Protein AF-0000000080791338 (afdb_homodimer)

Solvent-accessible surface area (backbone atoms only — not comparable to full-atom values): 11362 Å² total; per-residue (Å²): 130,72,76,69,49,61,60,45,46,49,39,15,19,54,30,0,6,51,15,14,35,50,33,53,52,49,30,51,57,41,50,75,77,38,64,78,88,49,70,56,33,60,46,50,34,27,26,53,20,10,19,52,35,18,22,45,54,14,35,30,73,61,36,68,87,37,48,67,55,37,45,26,46,33,55,5,18,24,16,6,27,5,35,30,22,63,52,41,50,53,29,46,50,31,40,74,70,74,34,49,68,58,16,51,49,49,53,50,51,45,50,51,54,14,36,52,31,17,50,50,17,25,53,59,20,50,73,89,130,72,75,68,50,61,59,46,46,50,41,16,19,54,29,0,7,51,14,14,35,52,33,54,51,50,30,53,56,40,50,74,75,40,65,77,88,49,71,56,34,61,44,49,34,28,26,54,20,10,19,52,36,19,22,44,54,15,34,30,73,60,35,68,88,38,49,67,55,36,44,26,47,34,54,5,19,24,17,6,26,5,36,29,22,62,53,40,48,54,29,46,49,30,40,74,70,75,34,48,66,59,17,51,50,48,54,50,49,44,52,51,55,14,36,51,31,18,51,51,18,25,54,59,20,49,72,90

InterPro domains:
  IPR003691 Fluoride-specific ion channel FluC [MF_00454] (9-126)
  IPR003691 Fluoride-specific ion channel FluC [PF02537] (12-121)
  IPR003691 Fluoride-specific ion channel FluC [PTHR28259] (8-121)

Nearest PDB structures (foldseek):
  7kka-assembly1_A  TM=9.183E-01  e=3.030E-04  Escherichia coli
  5kbn-assembly1_A  TM=9.139E-01  e=4.761E-04  Escherichia coli
  6bx4-assembly2_B  TM=8.173E-01  e=2.606E-04  Escherichia coli
  6b2b-assembly1_B  TM=8.220E-01  e=3.523E-04  Escherichia coli
  6b2d-assembly1_A  TM=8.169E-01  e=4.096E-04  Escherichia coli

pLDDT: mean 93.15, std 9.84, range [35.19, 98.88]

Sequence (256 aa):
MNITAPLLWLGVFVAGGVGAWCRFRLDGLIARHWSRSVPAGTFTINVLGSFGLGLLTGLAAAYASLAPLTVVLGTGMMGGFTTFSTANVEVVRLMLSGRPGAGIGLDVATLVVAGAAAVLGLFLGGLWMNITAPLLWLGVFVAGGVGAWCRFRLDGLIARHWSRSVPAGTFTINVLGSFGLGLLTGLAAAYASLAPLTVVLGTGMMGGFTTFSTANVEVVRLMLSGRPGAGIGLDVATLVVAGAAAVLGLFLGGLW

Structure (mmCIF, N/CA/C/O backbone):
data_AF-0000000080791338-model_v1
#
loop_
_entity.id
_entity.type
_entity.pdbx_description
1 polymer 'Fluoride-specific ion channel FluC'
#
loop_
_atom_site.group_PDB
_atom_site.id
_atom_site.type_symbol
_atom_site.label_atom_id
_atom_site.label_alt_id
_atom_site.label_comp_id
_atom_site.label_asym_id
_atom_site.label_entity_id
_atom_site.label_seq_id
_atom_site.pdbx_PDB_ins_code
_atom_site.Cartn_x
_atom_site.Cartn_y
_atom_site.Cartn_z
_atom_site.occupancy
_atom_site.B_iso_or_equiv
_atom_site.auth_seq_id
_atom_site.auth_comp_id
_atom_site.auth_asym_id
_atom_site.auth_atom_id
_atom_site.pdbx_PDB_model_num
ATOM 1 N N . MET A 1 1 ? -19.047 21.578 -11.625 1 35.19 1 MET A N 1
ATOM 2 C CA . MET A 1 1 ? -18.281 20.359 -11.406 1 35.19 1 MET A CA 1
ATOM 3 C C . MET A 1 1 ? -16.797 20.641 -11.273 1 35.19 1 MET A C 1
ATOM 5 O O . MET A 1 1 ? -16.188 21.188 -12.195 1 35.19 1 MET A O 1
ATOM 9 N N . ASN A 1 2 ? -16.188 21.047 -10.102 1 41.44 2 ASN A N 1
ATOM 10 C CA . ASN A 1 2 ? -14.992 21.828 -9.805 1 41.44 2 ASN A CA 1
ATOM 11 C C . ASN A 1 2 ? -13.773 21.312 -10.555 1 41.44 2 ASN A C 1
ATOM 13 O O . ASN A 1 2 ? -13.57 20.094 -10.641 1 41.44 2 ASN A O 1
ATOM 17 N N . ILE A 1 3 ? -13.266 22.062 -11.688 1 46.72 3 ILE A N 1
ATOM 18 C CA . ILE A 1 3 ? -12.133 22 -12.609 1 46.72 3 ILE A CA 1
ATOM 19 C C . ILE A 1 3 ? -11.008 21.188 -11.984 1 46.72 3 ILE A C 1
ATOM 21 O O . ILE A 1 3 ? -10.156 20.641 -12.695 1 46.72 3 ILE A O 1
ATOM 25 N N . THR A 1 4 ? -10.734 21.266 -10.5 1 61.06 4 THR A N 1
ATOM 26 C CA . THR A 1 4 ? -9.641 20.75 -9.68 1 61.06 4 THR A CA 1
ATOM 27 C C . THR A 1 4 ? -9.664 19.219 -9.656 1 61.06 4 THR A C 1
ATOM 29 O O . THR A 1 4 ? -8.648 18.594 -9.359 1 61.06 4 THR A O 1
ATOM 32 N N . ALA A 1 5 ? -10.812 18.719 -10.438 1 79.69 5 ALA A N 1
ATOM 33 C CA . ALA A 1 5 ? -11.039 17.297 -10.25 1 79.69 5 ALA A CA 1
ATOM 34 C C . ALA A 1 5 ? -10.242 16.469 -11.258 1 79.69 5 ALA A C 1
ATOM 36 O O . ALA A 1 5 ? -9.469 15.594 -10.883 1 79.69 5 ALA A O 1
ATOM 37 N N . PRO A 1 6 ? -10.289 17.047 -12.539 1 82.38 6 PRO A N 1
ATOM 38 C CA . PRO A 1 6 ? -9.547 16.219 -13.492 1 82.38 6 PRO A CA 1
ATOM 39 C C . PRO A 1 6 ? -8.031 16.344 -13.312 1 82.38 6 PRO A C 1
ATOM 41 O O . PRO A 1 6 ? -7.312 15.352 -13.508 1 82.38 6 PRO A O 1
ATOM 44 N N . LEU A 1 7 ? -7.523 17.625 -13.086 1 88.69 7 LEU A N 1
ATOM 45 C CA . LEU A 1 7 ? -6.09 17.812 -12.891 1 88.69 7 LEU A CA 1
ATOM 46 C C . LEU A 1 7 ? -5.605 17.047 -11.656 1 88.69 7 LEU A C 1
ATOM 48 O O . LEU A 1 7 ? -4.496 16.516 -11.648 1 88.69 7 LEU A O 1
ATOM 52 N N . LEU A 1 8 ? -6.43 16.984 -10.688 1 90.62 8 LEU A N 1
ATOM 53 C CA . LEU A 1 8 ? -6.098 16.234 -9.484 1 90.62 8 LEU A CA 1
ATOM 54 C C . LEU A 1 8 ? -6.059 14.742 -9.766 1 90.62 8 LEU A C 1
ATOM 56 O O . LEU A 1 8 ? -5.164 14.039 -9.289 1 90.62 8 LEU A O 1
ATOM 60 N N . TRP A 1 9 ? -6.965 14.336 -10.602 1 92.19 9 TRP A N 1
ATOM 61 C CA . TRP A 1 9 ? -7.008 12.922 -10.977 1 92.19 9 TRP A CA 1
ATOM 62 C C . TRP A 1 9 ? -5.77 12.531 -11.773 1 92.19 9 TRP A C 1
ATOM 64 O O . TRP A 1 9 ? -5.195 11.461 -11.555 1 92.19 9 TRP A O 1
ATOM 74 N N . LEU A 1 10 ? -5.422 13.398 -12.664 1 95.19 10 LEU A N 1
ATOM 75 C CA . LEU A 1 10 ? -4.227 13.148 -13.461 1 95.19 10 LEU A CA 1
ATOM 76 C C . LEU A 1 10 ? -2.975 13.18 -12.586 1 95.19 10 LEU A C 1
ATOM 78 O O . LEU A 1 10 ? -2.049 12.391 -12.797 1 95.19 10 LEU A O 1
ATOM 82 N N . GLY A 1 11 ? -2.912 14.156 -11.695 1 96.75 11 GLY A N 1
ATOM 83 C CA . GLY A 1 11 ? -1.804 14.219 -10.758 1 96.75 11 GLY A CA 1
ATOM 84 C C . GLY A 1 11 ? -1.645 12.953 -9.938 1 96.75 11 GLY A C 1
ATOM 85 O O . GLY A 1 11 ? -0.53 12.453 -9.773 1 96.75 11 GLY A O 1
ATOM 86 N N . VAL A 1 12 ?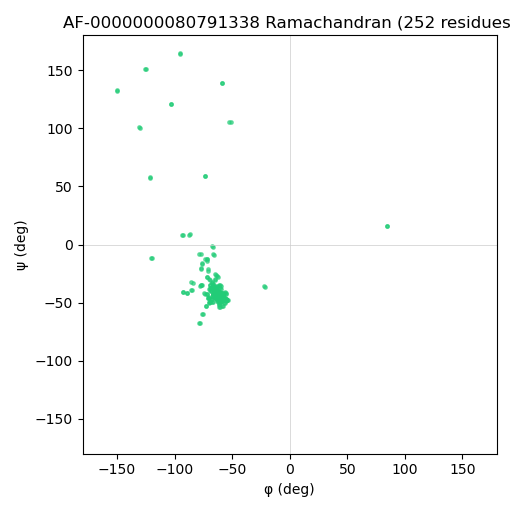 -2.775 12.406 -9.5 1 97.5 12 VAL A N 1
ATOM 87 C CA . VAL A 1 12 ? -2.768 11.188 -8.703 1 97.5 12 VAL A CA 1
ATOM 88 C C . VAL A 1 12 ? -2.311 10.008 -9.562 1 97.5 12 VAL A C 1
ATOM 90 O O . VAL A 1 12 ? -1.529 9.164 -9.109 1 97.5 12 VAL A O 1
ATOM 93 N N . PHE A 1 13 ? -2.766 9.992 -10.789 1 98.19 13 PHE A N 1
ATOM 94 C CA . PHE A 1 13 ? -2.357 8.945 -11.719 1 98.19 13 PHE A CA 1
ATOM 95 C C . PHE A 1 13 ? -0.851 8.984 -11.945 1 98.19 13 PHE A C 1
ATOM 97 O O . PHE A 1 13 ? -0.176 7.957 -11.82 1 98.19 13 PHE A O 1
ATOM 104 N N . VAL A 1 14 ? -0.321 10.125 -12.281 1 98.31 14 VAL A N 1
ATOM 105 C CA . VAL A 1 14 ? 1.093 10.266 -12.609 1 98.31 14 VAL A CA 1
ATOM 106 C C . VAL A 1 14 ? 1.941 10.016 -11.367 1 98.31 14 VAL A C 1
ATOM 108 O O . VAL A 1 14 ? 2.893 9.227 -11.406 1 98.31 14 VAL A O 1
ATOM 111 N N . ALA A 1 15 ? 1.625 10.633 -10.273 1 98.62 15 ALA A N 1
ATOM 112 C CA . ALA A 1 15 ? 2.381 10.469 -9.031 1 98.62 15 ALA A CA 1
ATOM 113 C C . ALA A 1 15 ? 2.318 9.023 -8.539 1 98.62 15 ALA A C 1
ATOM 115 O O . ALA A 1 15 ? 3.309 8.492 -8.031 1 98.62 15 ALA A O 1
ATOM 116 N N . GLY A 1 16 ? 1.098 8.43 -8.664 1 98.69 16 GLY A N 1
ATOM 117 C CA . GLY A 1 16 ? 0.976 7.023 -8.312 1 98.69 16 GLY A CA 1
ATOM 118 C C . GLY A 1 16 ? 1.854 6.121 -9.164 1 98.69 16 GLY A C 1
ATOM 119 O O . GLY A 1 16 ? 2.461 5.18 -8.648 1 98.69 16 GLY A O 1
ATOM 120 N N . GLY A 1 17 ? 1.855 6.387 -10.422 1 98.75 17 GLY A N 1
ATOM 121 C CA . GLY A 1 17 ? 2.754 5.656 -11.305 1 98.75 17 GLY A CA 1
ATOM 122 C C . GLY A 1 17 ? 4.215 5.816 -10.93 1 98.75 17 GLY A C 1
ATOM 123 O O . GLY A 1 17 ? 4.973 4.844 -10.938 1 98.75 17 GLY A O 1
ATOM 124 N N . VAL A 1 18 ? 4.664 7.012 -10.648 1 98.56 18 VAL A N 1
ATOM 125 C CA . VAL A 1 18 ? 6.027 7.27 -10.195 1 98.56 18 VAL A CA 1
ATOM 126 C C . VAL A 1 18 ? 6.309 6.484 -8.914 1 98.56 18 VAL A C 1
ATOM 128 O O . VAL A 1 18 ? 7.371 5.875 -8.773 1 98.56 18 VAL A O 1
ATOM 131 N N . GLY A 1 19 ? 5.367 6.531 -7.965 1 98.75 19 GLY A N 1
ATOM 132 C CA . GLY A 1 19 ? 5.504 5.75 -6.746 1 98.75 19 GLY A CA 1
ATOM 133 C C . GLY A 1 19 ? 5.695 4.266 -7.008 1 98.75 19 GLY A C 1
ATOM 134 O O . GLY A 1 19 ? 6.609 3.648 -6.461 1 98.75 19 GLY A O 1
ATOM 135 N N . ALA A 1 20 ? 4.875 3.74 -7.855 1 98.5 20 ALA A N 1
ATOM 136 C CA . ALA A 1 20 ? 4.957 2.322 -8.195 1 98.5 20 ALA A CA 1
ATOM 137 C C . ALA A 1 20 ? 6.285 1.995 -8.875 1 98.5 20 ALA A C 1
ATOM 139 O O . ALA A 1 20 ? 6.875 0.941 -8.617 1 98.5 20 ALA A O 1
ATOM 140 N N . TRP A 1 21 ? 6.684 2.871 -9.742 1 97.69 21 TRP A N 1
ATOM 141 C CA . TRP A 1 21 ? 7.957 2.691 -10.43 1 97.69 21 TRP A CA 1
ATOM 142 C C . TRP A 1 21 ? 9.117 2.697 -9.445 1 97.69 21 TRP A C 1
ATOM 144 O O . TRP A 1 21 ? 10.016 1.857 -9.523 1 97.69 21 TRP A O 1
ATOM 154 N N . CYS A 1 22 ? 9.203 3.617 -8.523 1 98.19 22 CYS A N 1
ATOM 155 C CA . CYS A 1 22 ? 10.234 3.689 -7.492 1 98.19 22 CYS A CA 1
ATOM 156 C C . CYS A 1 22 ? 10.219 2.439 -6.617 1 98.19 22 CYS A C 1
ATOM 158 O O . CYS A 1 22 ? 11.273 1.896 -6.289 1 98.19 22 CYS A O 1
ATOM 160 N N . ARG A 1 23 ? 9.008 2.045 -6.207 1 98.06 23 ARG A N 1
ATOM 161 C CA . ARG A 1 23 ? 8.867 0.812 -5.438 1 98.06 23 ARG A CA 1
ATOM 162 C C . ARG A 1 23 ? 9.492 -0.367 -6.172 1 98.06 23 ARG A C 1
ATOM 164 O O . ARG A 1 23 ? 10.258 -1.133 -5.582 1 98.06 23 ARG A O 1
ATOM 171 N N . PHE A 1 24 ? 9.188 -0.498 -7.406 1 95.75 24 PHE A N 1
ATOM 172 C CA . PHE A 1 24 ? 9.68 -1.605 -8.219 1 95.75 24 PHE A CA 1
ATOM 173 C C . PHE A 1 24 ? 11.195 -1.58 -8.305 1 95.75 24 PHE A C 1
ATOM 175 O O . PHE A 1 24 ? 11.852 -2.613 -8.148 1 95.75 24 PHE A O 1
ATOM 182 N N . ARG A 1 25 ? 11.703 -0.419 -8.531 1 94.81 25 ARG A N 1
ATOM 183 C CA . ARG A 1 25 ? 13.148 -0.275 -8.664 1 94.81 25 ARG A CA 1
ATOM 184 C C . ARG A 1 25 ? 13.844 -0.545 -7.332 1 94.81 25 ARG A C 1
ATOM 186 O O . ARG A 1 25 ? 14.875 -1.227 -7.289 1 94.81 25 ARG A O 1
ATOM 193 N N . LEU A 1 26 ? 13.391 0.008 -6.25 1 95.81 26 LEU A N 1
ATOM 194 C CA . LEU A 1 26 ? 14.016 -0.165 -4.941 1 95.81 26 LEU A CA 1
ATOM 195 C C . LEU A 1 26 ? 13.914 -1.615 -4.48 1 95.81 26 LEU A C 1
ATOM 197 O O . LEU A 1 26 ? 14.875 -2.164 -3.932 1 95.81 26 LEU A O 1
ATOM 201 N N . ASP A 1 27 ? 12.727 -2.188 -4.68 1 93.81 27 ASP A N 1
ATOM 202 C CA . ASP A 1 27 ? 12.547 -3.594 -4.332 1 93.81 27 ASP A CA 1
ATOM 203 C C . ASP A 1 27 ? 13.547 -4.473 -5.082 1 93.81 27 ASP A C 1
ATOM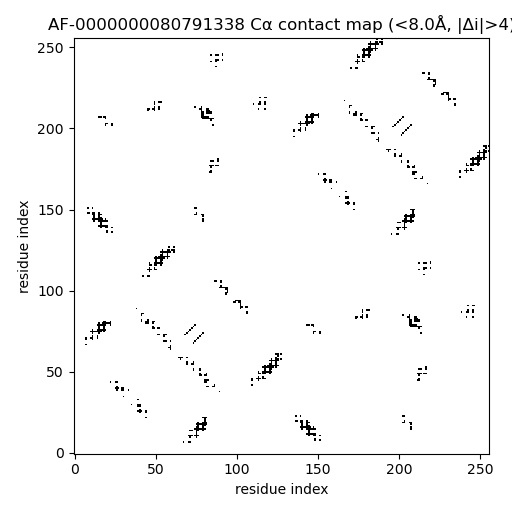 205 O O . ASP A 1 27 ? 14.125 -5.395 -4.5 1 93.81 27 ASP A O 1
ATOM 209 N N . GLY A 1 28 ? 13.711 -4.207 -6.387 1 91.19 28 GLY A N 1
ATOM 210 C CA . GLY A 1 28 ? 14.68 -4.938 -7.184 1 91.19 28 GLY A CA 1
ATOM 211 C C . GLY A 1 28 ? 16.109 -4.746 -6.707 1 91.19 28 GLY A C 1
ATOM 212 O O . GLY A 1 28 ? 16.891 -5.691 -6.688 1 91.19 28 GLY A O 1
ATOM 213 N N . LEU A 1 29 ? 16.422 -3.516 -6.34 1 92.88 29 LEU A N 1
ATOM 214 C CA . LEU A 1 29 ? 17.766 -3.211 -5.855 1 92.88 29 LEU A CA 1
ATOM 215 C C . LEU A 1 29 ? 18.047 -3.955 -4.555 1 92.88 29 LEU A C 1
ATOM 217 O O . LEU A 1 29 ? 19.141 -4.496 -4.371 1 92.88 29 LEU A O 1
ATOM 221 N N . ILE A 1 30 ? 17.125 -4.016 -3.678 1 94.12 30 ILE A N 1
ATOM 222 C CA . ILE A 1 30 ? 17.297 -4.684 -2.393 1 94.12 30 ILE A CA 1
ATOM 223 C C . ILE A 1 30 ? 17.391 -6.195 -2.605 1 94.12 30 ILE A C 1
ATOM 225 O O . ILE A 1 30 ? 18.203 -6.871 -1.977 1 94.12 30 ILE A O 1
ATOM 229 N N . ALA A 1 31 ? 16.594 -6.711 -3.529 1 89.69 31 ALA A N 1
ATOM 230 C CA . ALA A 1 31 ? 16.562 -8.141 -3.809 1 89.69 31 ALA A CA 1
ATOM 231 C C . ALA A 1 31 ? 17.906 -8.617 -4.363 1 89.69 31 ALA A C 1
ATOM 233 O O . ALA A 1 31 ? 18.234 -9.805 -4.277 1 89.69 31 ALA A O 1
ATOM 234 N N . ARG A 1 32 ? 18.641 -7.723 -4.996 1 90 32 ARG A N 1
ATOM 235 C CA . ARG A 1 32 ? 19.953 -8.062 -5.531 1 90 32 ARG A CA 1
ATOM 236 C C . ARG A 1 32 ? 20.969 -8.273 -4.41 1 90 32 ARG A C 1
ATOM 238 O O . ARG A 1 32 ? 21.984 -8.961 -4.598 1 90 32 ARG A O 1
ATOM 245 N N . HIS A 1 33 ? 20.688 -7.723 -3.24 1 89.12 33 HIS A N 1
ATOM 246 C CA . HIS A 1 33 ? 21.703 -7.73 -2.193 1 89.12 33 HIS A CA 1
ATOM 247 C C . HIS A 1 33 ? 21.219 -8.469 -0.955 1 89.12 33 HIS A C 1
ATOM 249 O O . HIS A 1 33 ? 21.984 -8.695 -0.016 1 89.12 33 HIS A O 1
ATOM 255 N N . TRP A 1 34 ? 20.016 -8.758 -0.886 1 84.56 34 TRP A N 1
ATOM 256 C CA . TRP A 1 34 ? 19.438 -9.453 0.251 1 84.56 34 TRP A CA 1
ATOM 257 C C . TRP A 1 34 ? 18.688 -10.711 -0.203 1 84.56 34 TRP A C 1
ATOM 259 O O . TRP A 1 34 ? 18.203 -10.773 -1.336 1 84.56 34 TRP A O 1
ATOM 269 N N . SER A 1 35 ? 18.641 -11.672 0.653 1 82.31 35 SER A N 1
ATOM 270 C CA . SER A 1 35 ? 17.938 -12.906 0.324 1 82.31 35 SER A CA 1
ATOM 271 C C . SER A 1 35 ? 16.469 -12.641 -0 1 82.31 35 SER A C 1
ATOM 273 O O . SER A 1 35 ? 15.82 -11.828 0.663 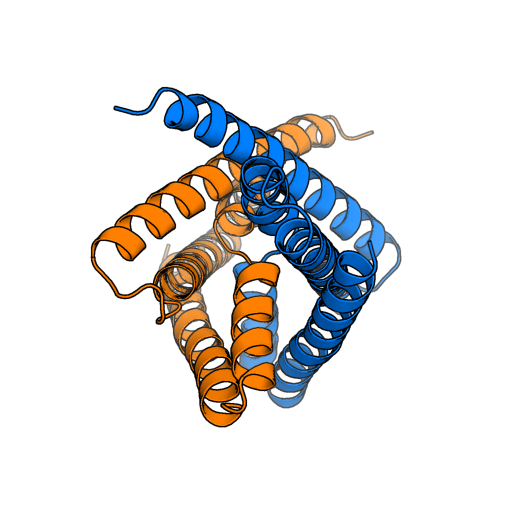1 82.31 35 SER A O 1
ATOM 275 N N . ARG A 1 36 ? 15.961 -13.266 -0.946 1 75.94 36 ARG A N 1
ATOM 276 C CA . ARG A 1 36 ? 14.57 -13.125 -1.37 1 75.94 36 ARG A CA 1
ATOM 277 C C . ARG A 1 36 ? 13.625 -13.773 -0.365 1 75.94 36 ARG A C 1
ATOM 279 O O . ARG A 1 36 ? 12.422 -13.516 -0.389 1 75.94 36 ARG A O 1
ATOM 286 N N . SER A 1 37 ? 14.188 -14.508 0.482 1 79 37 SER A N 1
ATOM 287 C CA . SER A 1 37 ? 13.375 -15.148 1.508 1 79 37 SER A CA 1
ATOM 288 C C . SER A 1 37 ? 12.977 -14.156 2.6 1 79 37 SER A C 1
ATOM 290 O O . SER A 1 37 ? 12.07 -14.422 3.391 1 79 37 SER A O 1
ATOM 292 N N . VAL A 1 38 ? 13.68 -13.086 2.604 1 80.44 38 VAL A N 1
ATOM 293 C CA . VAL A 1 38 ? 13.383 -12.023 3.561 1 80.44 38 VAL A CA 1
ATOM 294 C C . VAL A 1 38 ? 12.641 -10.891 2.863 1 80.44 38 VAL A C 1
ATOM 296 O O . VAL A 1 38 ? 13.078 -10.391 1.825 1 80.44 38 VAL A O 1
ATOM 299 N N . PRO A 1 39 ? 11.422 -10.578 3.34 1 92.38 39 PRO A N 1
ATOM 300 C CA . PRO A 1 39 ? 10.656 -9.5 2.711 1 92.38 39 PRO A CA 1
ATOM 301 C C . PRO A 1 39 ? 11.203 -8.117 3.041 1 92.38 39 PRO A C 1
ATOM 303 O O . PRO A 1 39 ? 10.469 -7.246 3.514 1 92.38 39 PRO A O 1
ATOM 306 N N . ALA A 1 40 ? 12.523 -7.844 2.678 1 94.94 40 ALA A N 1
ATOM 307 C CA . ALA A 1 40 ? 13.211 -6.605 3.031 1 94.94 40 ALA A CA 1
ATOM 308 C C . ALA A 1 40 ? 12.773 -5.457 2.123 1 94.94 40 ALA A C 1
ATOM 310 O O . ALA A 1 40 ? 12.758 -4.297 2.543 1 94.94 40 ALA A O 1
ATOM 311 N N . GLY A 1 41 ? 12.516 -5.793 0.853 1 96.44 41 GLY A N 1
ATOM 312 C CA . GLY A 1 41 ? 12.062 -4.77 -0.081 1 96.44 41 GLY A CA 1
ATOM 313 C C . GLY A 1 41 ? 10.758 -4.121 0.328 1 96.44 41 GLY A C 1
ATOM 314 O O . GLY A 1 41 ? 10.695 -2.906 0.531 1 96.44 41 GLY A O 1
ATOM 315 N N . THR A 1 42 ? 9.789 -4.984 0.561 1 97.06 42 THR A N 1
ATOM 316 C CA . THR A 1 42 ? 8.461 -4.5 0.932 1 97.06 42 THR A CA 1
ATOM 317 C C . THR A 1 42 ? 8.508 -3.777 2.275 1 97.06 42 THR A C 1
ATOM 319 O O . THR A 1 42 ? 7.867 -2.738 2.447 1 97.06 42 THR A O 1
ATOM 322 N N . PHE A 1 43 ? 9.258 -4.316 3.188 1 97.75 43 PHE A N 1
ATOM 323 C CA . PHE A 1 43 ? 9.461 -3.686 4.488 1 97.75 43 PHE A CA 1
ATOM 324 C C . PHE A 1 43 ? 10.008 -2.273 4.328 1 97.75 43 PHE A C 1
ATOM 326 O O . PHE A 1 43 ? 9.469 -1.324 4.902 1 97.75 43 PHE A O 1
ATOM 333 N N . THR A 1 44 ? 11.008 -2.121 3.576 1 98.19 44 THR A N 1
ATOM 334 C CA . THR A 1 44 ? 11.711 -0.852 3.402 1 98.19 44 THR A CA 1
ATOM 335 C C . THR A 1 44 ? 10.797 0.176 2.73 1 98.19 44 THR A C 1
ATOM 337 O O . THR A 1 44 ? 10.703 1.318 3.184 1 98.19 44 THR A O 1
ATOM 340 N N . ILE A 1 45 ? 10.062 -0.181 1.69 1 98.44 45 ILE A N 1
ATOM 341 C CA . ILE A 1 45 ? 9.234 0.77 0.96 1 98.44 45 ILE A CA 1
ATOM 342 C C . ILE A 1 45 ? 8.07 1.219 1.839 1 98.44 45 ILE A C 1
ATOM 344 O O . ILE A 1 45 ? 7.664 2.383 1.798 1 98.44 45 ILE A O 1
ATOM 348 N N . ASN A 1 46 ? 7.504 0.311 2.637 1 98.75 46 ASN A N 1
ATOM 349 C CA . ASN A 1 46 ? 6.391 0.668 3.51 1 98.75 46 ASN A CA 1
ATOM 350 C C . ASN A 1 46 ? 6.84 1.584 4.645 1 98.75 46 ASN A C 1
ATOM 352 O O . ASN A 1 46 ? 6.121 2.51 5.023 1 98.75 46 ASN A O 1
ATOM 356 N N . VAL A 1 47 ? 8.047 1.374 5.137 1 98.81 47 VAL A N 1
ATOM 357 C CA . VAL A 1 47 ? 8.586 2.229 6.191 1 98.81 47 VAL A CA 1
ATOM 358 C C . VAL A 1 47 ? 8.883 3.617 5.633 1 98.81 47 VAL A C 1
ATOM 360 O O . VAL A 1 47 ? 8.438 4.625 6.188 1 98.81 47 VAL A O 1
ATOM 363 N N . LEU A 1 48 ? 9.586 3.701 4.531 1 98.81 48 LEU A N 1
ATOM 364 C CA . LEU A 1 48 ? 9.953 4.973 3.922 1 98.81 48 LEU A CA 1
ATOM 365 C C . LEU A 1 48 ? 8.711 5.746 3.482 1 98.81 48 LEU A C 1
ATOM 367 O O . LEU A 1 48 ? 8.633 6.961 3.668 1 98.81 48 LEU A O 1
ATOM 371 N N . GLY A 1 49 ? 7.766 5.016 2.855 1 98.75 49 GLY A N 1
ATOM 372 C CA . GLY A 1 49 ? 6.535 5.656 2.42 1 98.75 49 GLY A CA 1
ATOM 373 C C . GLY A 1 49 ? 5.699 6.191 3.57 1 98.75 49 GLY A C 1
ATOM 374 O O . GLY A 1 49 ? 5.086 7.254 3.459 1 98.75 49 GLY A O 1
ATOM 375 N N . SER A 1 50 ? 5.656 5.473 4.668 1 98.88 50 SER A N 1
ATOM 376 C CA . SER A 1 50 ? 4.93 5.934 5.848 1 98.88 50 SER A CA 1
ATOM 377 C C . SER A 1 50 ? 5.574 7.184 6.438 1 98.88 50 SER A C 1
ATOM 379 O O . SER A 1 50 ? 4.875 8.102 6.875 1 98.88 50 SER A O 1
ATOM 381 N N . PHE A 1 51 ? 6.926 7.215 6.445 1 98.81 51 PHE A N 1
ATOM 382 C CA . PHE A 1 51 ? 7.625 8.438 6.84 1 98.81 51 PHE A CA 1
ATOM 383 C C . PHE A 1 51 ? 7.23 9.594 5.938 1 98.81 51 PHE A C 1
ATOM 385 O O . PHE A 1 51 ? 6.91 10.688 6.422 1 98.81 51 PHE A O 1
ATOM 392 N N . GLY A 1 52 ? 7.336 9.414 4.668 1 98.44 52 GLY A N 1
ATOM 393 C CA . GLY A 1 52 ? 6.992 10.453 3.711 1 98.44 52 GLY A CA 1
ATOM 394 C C . GLY A 1 52 ? 5.578 10.977 3.891 1 98.44 52 GLY A C 1
ATOM 395 O O . GLY A 1 52 ? 5.355 12.195 3.857 1 98.44 52 GLY A O 1
ATOM 396 N N . LEU A 1 53 ? 4.613 10.031 4.039 1 98.06 53 LEU A N 1
ATOM 397 C CA . LEU A 1 53 ? 3.234 10.469 4.223 1 98.06 53 LEU A CA 1
ATOM 398 C C . LEU A 1 53 ? 3.078 11.227 5.535 1 98.06 53 LEU A C 1
ATOM 400 O O . LEU A 1 53 ? 2.354 12.227 5.598 1 98.06 53 LEU A O 1
ATOM 404 N N . GLY A 1 54 ? 3.73 10.703 6.629 1 97.5 54 GLY A N 1
ATOM 405 C CA . GLY A 1 54 ? 3.727 11.445 7.875 1 97.5 54 GLY A CA 1
ATOM 406 C C . GLY A 1 54 ? 4.254 12.867 7.727 1 97.5 54 GLY A C 1
ATOM 407 O O . GLY A 1 54 ? 3.646 13.812 8.227 1 97.5 54 GLY A O 1
ATOM 408 N N . LEU A 1 55 ? 5.379 13.047 7.051 1 97.44 55 LEU A N 1
ATOM 409 C CA . LEU A 1 55 ? 5.984 14.359 6.82 1 97.44 55 LEU A CA 1
ATOM 410 C C . LEU A 1 55 ? 5.023 15.281 6.074 1 97.44 55 LEU A C 1
ATOM 412 O O . LEU A 1 55 ? 4.844 16.438 6.461 1 97.44 55 LEU A O 1
ATOM 416 N N . LEU A 1 56 ? 4.387 14.789 5.027 1 96.56 56 LEU A N 1
ATOM 417 C CA . LEU A 1 56 ? 3.447 15.578 4.23 1 96.56 56 LEU A CA 1
ATOM 418 C C . LEU A 1 56 ? 2.229 15.961 5.059 1 96.56 56 LEU A C 1
ATOM 420 O O . LEU A 1 56 ? 1.709 17.078 4.926 1 96.56 56 LEU A O 1
ATOM 424 N N . THR A 1 57 ? 1.757 15.008 5.879 1 94.19 57 THR A N 1
ATOM 425 C CA . THR A 1 57 ? 0.617 15.273 6.75 1 94.19 57 THR A CA 1
ATOM 426 C C . THR A 1 57 ? 0.941 16.391 7.742 1 94.19 57 THR A C 1
ATOM 428 O O . THR A 1 57 ? 0.124 17.281 7.969 1 94.19 57 THR A O 1
ATOM 431 N N . GLY A 1 58 ? 2.143 16.312 8.32 1 94.06 58 GLY A N 1
ATOM 432 C CA . GLY A 1 58 ? 2.572 17.375 9.227 1 94.06 58 GLY A CA 1
ATOM 433 C C . GLY A 1 58 ? 2.693 18.734 8.555 1 94.06 58 GLY A C 1
ATOM 434 O O . GLY A 1 58 ? 2.254 19.75 9.094 1 94.06 58 GLY A O 1
ATOM 435 N N . LEU A 1 59 ? 3.309 18.797 7.379 1 94.62 59 LEU A N 1
ATOM 436 C CA . LEU A 1 59 ? 3.471 20.031 6.621 1 94.62 59 LEU A CA 1
ATOM 437 C C . LEU A 1 59 ? 2.115 20.625 6.273 1 94.62 59 LEU A C 1
ATOM 439 O O . LEU A 1 59 ? 1.939 21.844 6.332 1 94.62 59 LEU A O 1
ATOM 443 N N . ALA A 1 60 ? 1.172 19.797 5.875 1 92.88 60 ALA A N 1
ATOM 444 C CA . ALA A 1 60 ? -0.15 20.266 5.469 1 92.88 60 ALA A CA 1
ATOM 445 C C . ALA A 1 60 ? -0.918 20.844 6.656 1 92.88 60 ALA A C 1
ATOM 447 O O . ALA A 1 60 ? -1.75 21.734 6.492 1 92.88 60 ALA A O 1
ATOM 448 N N . ALA A 1 61 ? -0.679 20.281 7.828 1 88.88 61 ALA A N 1
ATOM 449 C CA . ALA A 1 61 ? -1.31 20.828 9.031 1 88.88 61 ALA A CA 1
ATOM 450 C C . ALA A 1 61 ? -0.818 22.234 9.32 1 88.88 61 ALA A C 1
ATOM 452 O O . ALA A 1 61 ? -1.571 23.078 9.828 1 88.88 61 ALA A O 1
ATOM 453 N N . ALA A 1 62 ? 0.403 22.531 8.938 1 88.5 62 ALA A N 1
ATOM 454 C CA . ALA A 1 62 ? 1 23.844 9.18 1 88.5 62 ALA A CA 1
ATOM 455 C C . ALA A 1 62 ? 0.636 24.828 8.062 1 88.5 62 ALA A C 1
ATOM 457 O O . ALA A 1 62 ? 0.484 26.016 8.312 1 88.5 62 ALA A O 1
ATOM 458 N N . TYR A 1 63 ? 0.485 24.266 6.824 1 91.19 63 TYR A N 1
ATOM 459 C CA . TYR A 1 63 ? 0.206 25.109 5.66 1 91.19 63 TYR A CA 1
ATOM 460 C C . TYR A 1 63 ? -0.972 24.547 4.867 1 91.19 63 TYR A C 1
ATOM 462 O O . TYR A 1 63 ? -0.791 23.734 3.959 1 91.19 63 TYR A O 1
ATOM 470 N N . ALA A 1 64 ? -2.102 25.094 5.012 1 85.12 64 ALA A N 1
ATOM 471 C CA . ALA A 1 64 ? -3.33 24.594 4.387 1 85.12 64 ALA A CA 1
ATOM 472 C C . ALA A 1 64 ? -3.23 24.656 2.863 1 85.12 64 ALA A C 1
ATOM 474 O O . ALA A 1 64 ? -3.852 23.859 2.164 1 85.12 64 ALA A O 1
ATOM 475 N N . SER A 1 65 ? -2.447 25.562 2.344 1 87.56 65 SER A N 1
ATOM 476 C CA . SER A 1 65 ? -2.307 25.734 0.902 1 87.56 65 SER A CA 1
ATOM 477 C C . SER A 1 65 ? -1.647 24.531 0.258 1 87.56 65 SER A C 1
ATOM 479 O O . SER A 1 65 ? -1.688 24.359 -0.964 1 87.56 65 SER A O 1
ATOM 481 N N . LEU A 1 66 ? -1.149 23.609 1.108 1 88.38 66 LEU A N 1
ATOM 482 C CA . LEU A 1 66 ? -0.443 22.438 0.593 1 88.38 66 LEU A CA 1
ATOM 483 C C . LEU A 1 66 ? -1.393 21.266 0.429 1 88.38 66 LEU A C 1
ATOM 485 O O . LEU A 1 66 ? -0.987 20.188 -0.039 1 88.38 66 LEU A O 1
ATOM 489 N N . ALA A 1 67 ? -2.648 21.453 0.591 1 83.88 67 ALA A N 1
ATOM 490 C CA . ALA A 1 67 ? -3.627 20.375 0.592 1 83.88 67 ALA A CA 1
ATOM 491 C C . ALA A 1 67 ? -3.639 19.641 -0.749 1 83.88 67 ALA A C 1
ATOM 493 O O . ALA A 1 67 ? -3.58 18.422 -0.794 1 83.88 67 ALA A O 1
ATOM 494 N N . PRO A 1 68 ? -3.676 20.375 -1.872 1 84.56 68 PRO A N 1
ATOM 495 C CA . PRO A 1 68 ? -3.666 19.641 -3.146 1 84.56 68 PRO A CA 1
ATOM 496 C C . PRO A 1 68 ? -2.383 18.844 -3.361 1 84.56 68 PRO A C 1
ATOM 498 O O . PRO A 1 68 ? -2.42 17.75 -3.936 1 84.56 68 PRO A O 1
ATOM 501 N N . LEU A 1 69 ? -1.314 19.391 -2.914 1 88.69 69 LEU A N 1
ATOM 502 C CA . LEU A 1 69 ? -0.03 18.719 -3.037 1 88.69 69 LEU A CA 1
ATOM 503 C C . LEU A 1 69 ? -0.003 17.453 -2.184 1 88.69 69 LEU A C 1
ATOM 505 O O . LEU A 1 69 ? 0.597 16.453 -2.576 1 88.69 69 LEU A O 1
ATOM 509 N N . THR A 1 70 ? -0.665 17.5 -1.082 1 92 70 THR A N 1
ATOM 510 C CA . THR A 1 70 ? -0.704 16.344 -0.191 1 92 70 THR A CA 1
ATOM 511 C C . THR A 1 70 ? -1.534 15.227 -0.802 1 92 70 THR A C 1
ATOM 513 O O . THR A 1 70 ? -1.23 14.047 -0.606 1 92 70 THR A O 1
ATOM 516 N N . VAL A 1 71 ? -2.518 15.602 -1.597 1 93.12 71 VAL A N 1
ATOM 517 C CA . VAL A 1 71 ? -3.297 14.57 -2.275 1 93.12 71 VAL A CA 1
ATOM 518 C C . VAL A 1 71 ? -2.445 13.906 -3.357 1 93.12 71 VAL A C 1
ATOM 520 O O . VAL A 1 71 ? -2.379 12.68 -3.438 1 93.12 71 VAL A O 1
ATOM 523 N N . VAL A 1 72 ? -1.782 14.711 -4.117 1 96.44 72 VAL A N 1
ATOM 524 C CA . VAL A 1 72 ? -0.997 14.211 -5.238 1 96.44 72 VAL A CA 1
ATOM 525 C C . VAL A 1 72 ? 0.22 13.445 -4.715 1 96.44 72 VAL A C 1
ATOM 527 O O . VAL A 1 72 ? 0.478 12.312 -5.133 1 96.44 72 VAL A O 1
ATOM 530 N N . LEU A 1 73 ? 0.917 13.984 -3.756 1 97.75 73 LEU A N 1
ATOM 531 C CA . LEU A 1 73 ? 2.143 13.359 -3.273 1 97.75 73 LEU A CA 1
ATOM 532 C C . LEU A 1 73 ? 1.835 12.305 -2.223 1 97.75 73 LEU A C 1
ATOM 534 O O . LEU A 1 73 ? 2.498 11.266 -2.168 1 97.75 73 LEU A O 1
ATOM 538 N N . GLY A 1 74 ? 0.887 12.516 -1.332 1 96.81 74 GLY A N 1
ATOM 539 C CA . GLY A 1 74 ? 0.534 11.57 -0.289 1 96.81 74 GLY A CA 1
ATOM 540 C C . GLY A 1 74 ? -0.277 10.391 -0.801 1 96.81 74 GLY A C 1
ATOM 541 O O . GLY A 1 74 ? 0.188 9.25 -0.774 1 96.81 74 GLY A O 1
ATOM 542 N N . THR A 1 75 ? -1.446 10.719 -1.381 1 93.56 75 THR A N 1
ATOM 543 C CA . THR A 1 75 ? -2.354 9.688 -1.882 1 93.56 75 THR A CA 1
ATOM 544 C C . THR A 1 75 ? -1.798 9.047 -3.15 1 93.56 75 THR A C 1
ATOM 546 O O . THR A 1 75 ? -1.883 7.832 -3.326 1 93.56 75 THR A O 1
ATOM 549 N N . GLY A 1 76 ? -1.278 9.883 -4.004 1 97.44 76 GLY A N 1
ATOM 550 C CA . GLY A 1 76 ? -0.74 9.352 -5.246 1 97.44 76 GLY A CA 1
ATOM 551 C C . GLY A 1 76 ? 0.626 8.711 -5.078 1 97.44 76 GLY A C 1
ATOM 552 O O . GLY A 1 76 ? 0.745 7.484 -5.055 1 97.44 76 GLY A O 1
ATOM 553 N N . MET A 1 77 ? 1.646 9.5 -4.777 1 98.56 77 MET A N 1
ATOM 554 C CA . MET A 1 77 ? 3.023 9.023 -4.836 1 98.56 77 MET A CA 1
ATOM 555 C C . MET A 1 77 ? 3.32 8.078 -3.678 1 98.56 77 MET A C 1
ATOM 557 O O . MET A 1 77 ? 3.775 6.953 -3.889 1 98.56 77 MET A O 1
ATOM 561 N N . MET A 1 78 ? 3.047 8.508 -2.428 1 98.56 78 MET A N 1
ATOM 562 C CA . MET A 1 78 ? 3.332 7.637 -1.293 1 98.56 78 MET A CA 1
ATOM 563 C C . MET A 1 78 ? 2.428 6.406 -1.312 1 98.56 78 MET A C 1
ATOM 565 O O . MET A 1 78 ? 2.852 5.312 -0.94 1 98.56 78 MET A O 1
ATOM 569 N N . GLY A 1 79 ? 1.192 6.621 -1.753 1 97.81 79 GLY A N 1
ATOM 570 C CA . GLY A 1 79 ? 0.297 5.488 -1.921 1 97.81 79 GLY A CA 1
ATOM 571 C C . GLY A 1 79 ? 0.788 4.488 -2.949 1 97.81 79 GLY A C 1
ATOM 572 O O . GLY A 1 79 ? 0.702 3.275 -2.734 1 97.81 79 GLY A O 1
ATOM 573 N N . GLY A 1 80 ? 1.267 4.957 -4.047 1 98.44 80 GLY A N 1
ATOM 574 C CA . GLY A 1 80 ? 1.808 4.086 -5.078 1 98.44 80 GLY A CA 1
ATOM 575 C C . GLY A 1 80 ? 3.137 3.465 -4.699 1 98.44 80 GLY A C 1
ATOM 576 O O . GLY A 1 80 ? 3.473 2.373 -5.164 1 98.44 80 GLY A O 1
ATOM 577 N N . PHE A 1 81 ? 3.871 4.137 -3.883 1 98.81 81 PHE A N 1
ATOM 578 C CA . PHE A 1 81 ? 5.188 3.691 -3.438 1 98.81 81 PHE A CA 1
ATOM 579 C C . PHE A 1 81 ? 5.059 2.59 -2.393 1 98.81 81 PHE A C 1
ATOM 581 O O . PHE A 1 81 ? 5.883 1.674 -2.346 1 98.81 81 PHE A O 1
ATOM 588 N N . THR A 1 82 ? 4.055 2.652 -1.546 1 98.81 82 THR A N 1
ATOM 589 C CA . THR A 1 82 ? 3.828 1.615 -0.544 1 98.81 82 THR A CA 1
ATOM 590 C C . THR A 1 82 ? 2.822 0.584 -1.049 1 98.81 82 THR A C 1
ATOM 592 O O . THR A 1 82 ? 2.168 0.798 -2.072 1 98.81 82 THR A O 1
ATOM 595 N N . THR A 1 83 ? 2.73 -0.506 -0.446 1 98.62 83 THR A N 1
ATOM 596 C CA . THR A 1 83 ? 1.785 -1.539 -0.857 1 98.62 83 THR A CA 1
ATOM 597 C C . THR A 1 83 ? 1.338 -2.369 0.342 1 98.62 83 THR A C 1
ATOM 599 O O . THR A 1 83 ? 2.164 -2.809 1.144 1 98.62 83 THR A O 1
ATOM 602 N N . PHE A 1 84 ? 0.095 -2.566 0.438 1 98.62 84 PHE A N 1
ATOM 603 C CA . PHE A 1 84 ? -0.468 -3.418 1.479 1 98.62 84 PHE A CA 1
ATOM 604 C C . PHE A 1 84 ? -0.637 -4.848 0.978 1 98.62 84 PHE A C 1
ATOM 606 O O . PHE A 1 84 ? -0.397 -5.805 1.718 1 98.62 84 PHE A O 1
ATOM 613 N N . SER A 1 85 ? -1.074 -5.059 -0.247 1 98.5 85 SER A N 1
ATOM 614 C CA . SER A 1 85 ? -1.379 -6.379 -0.789 1 98.5 85 SER A CA 1
ATOM 615 C C . SER A 1 85 ? -0.148 -7.277 -0.78 1 98.5 85 SER A C 1
ATOM 617 O O . SER A 1 85 ? -0.221 -8.438 -0.365 1 98.5 85 SER A O 1
ATOM 619 N N . THR A 1 86 ? 1.031 -6.695 -1.249 1 97.25 86 THR A N 1
ATOM 620 C CA . THR A 1 86 ? 2.254 -7.488 -1.257 1 97.25 86 THR A CA 1
ATOM 621 C C . THR A 1 86 ? 2.676 -7.848 0.166 1 97.25 86 THR A C 1
ATOM 623 O O . THR A 1 86 ? 3.01 -9 0.448 1 97.25 86 THR A O 1
ATOM 626 N N . ALA A 1 87 ? 2.641 -6.863 1.06 1 97.44 87 ALA A N 1
ATOM 627 C CA . ALA A 1 87 ? 2.975 -7.137 2.455 1 97.44 87 ALA A CA 1
ATOM 628 C C . ALA A 1 87 ? 2.066 -8.219 3.037 1 97.44 87 ALA A C 1
ATOM 630 O O . ALA A 1 87 ? 2.529 -9.109 3.752 1 97.44 87 ALA A O 1
ATOM 631 N N . ASN A 1 88 ? 0.792 -8.086 2.709 1 97.75 88 ASN A N 1
ATOM 632 C CA . ASN A 1 88 ? -0.188 -9.031 3.229 1 97.75 88 ASN A CA 1
ATOM 633 C C . ASN A 1 88 ? 0.033 -10.438 2.666 1 97.75 88 ASN A C 1
ATOM 635 O O . ASN A 1 88 ? -0.061 -11.422 3.395 1 97.75 88 ASN A O 1
ATOM 639 N N . VAL A 1 89 ? 0.298 -10.578 1.377 1 96.19 89 VAL A N 1
ATOM 640 C CA . VAL A 1 89 ? 0.535 -11.875 0.747 1 96.19 89 VAL A CA 1
ATOM 641 C C . VAL A 1 89 ? 1.799 -12.508 1.324 1 96.19 89 VAL A C 1
ATOM 643 O O . VAL A 1 89 ? 1.864 -13.727 1.502 1 96.19 89 VAL A O 1
ATOM 646 N N . GLU A 1 90 ? 2.836 -11.703 1.616 1 95.88 90 GLU A N 1
ATOM 647 C CA . GLU A 1 90 ? 4.047 -12.227 2.238 1 95.88 90 GLU A CA 1
ATOM 648 C C . GLU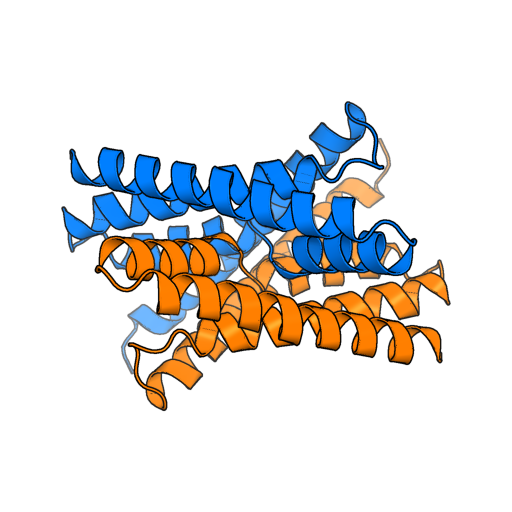 A 1 90 ? 3.752 -12.812 3.615 1 95.88 90 GLU A C 1
ATOM 650 O O . GLU A 1 90 ? 4.285 -13.867 3.977 1 95.88 90 GLU A O 1
ATOM 655 N N . VAL A 1 91 ? 2.92 -12.141 4.379 1 96.5 91 VAL A N 1
ATOM 656 C CA . VAL A 1 91 ? 2.5 -12.648 5.68 1 96.5 91 VAL A CA 1
ATOM 657 C C . VAL A 1 91 ? 1.71 -13.945 5.496 1 96.5 91 VAL A C 1
ATOM 659 O O . VAL A 1 91 ? 1.969 -14.938 6.18 1 96.5 91 VAL A O 1
ATOM 662 N N . VAL A 1 92 ? 0.771 -13.961 4.539 1 95.62 92 VAL A N 1
ATOM 663 C CA . VAL A 1 92 ? -0.069 -15.125 4.266 1 95.62 92 VAL A CA 1
ATOM 664 C C . VAL A 1 92 ? 0.802 -16.312 3.854 1 95.62 92 VAL A C 1
ATOM 666 O O . VAL A 1 92 ? 0.574 -17.438 4.293 1 95.62 92 VAL A O 1
ATOM 669 N N . ARG A 1 93 ? 1.778 -16.016 3.049 1 94.25 93 ARG A N 1
ATOM 670 C CA . ARG A 1 93 ? 2.67 -17.078 2.598 1 94.25 93 ARG A CA 1
ATOM 671 C C . ARG A 1 93 ? 3.42 -17.703 3.773 1 94.25 93 ARG A C 1
ATOM 673 O O . ARG A 1 93 ? 3.58 -18.922 3.84 1 94.25 93 ARG A O 1
ATOM 680 N N . LEU A 1 94 ? 3.936 -16.922 4.652 1 95.19 94 LEU A N 1
ATOM 681 C CA . LEU A 1 94 ? 4.613 -17.422 5.84 1 95.19 94 LEU A CA 1
ATOM 682 C C . LEU A 1 94 ? 3.658 -18.234 6.707 1 95.19 94 LEU A C 1
ATOM 684 O O . LEU A 1 94 ? 4.027 -19.297 7.223 1 95.19 94 LEU A O 1
ATOM 688 N N . MET A 1 95 ? 2.414 -17.766 6.824 1 94.62 95 MET A N 1
ATOM 689 C CA . MET A 1 95 ? 1.405 -18.469 7.602 1 94.62 95 MET A CA 1
ATOM 690 C C . MET A 1 95 ? 1.124 -19.844 7.004 1 94.62 95 MET A C 1
ATOM 692 O O . MET A 1 95 ? 1.052 -20.844 7.727 1 94.62 95 MET A O 1
ATOM 696 N N . LEU A 1 96 ? 1.023 -19.891 5.715 1 93.38 96 LEU A N 1
ATOM 697 C CA . LEU A 1 96 ? 0.667 -21.125 5.016 1 93.38 96 LEU A CA 1
ATOM 698 C C . LEU A 1 96 ? 1.861 -22.062 4.938 1 93.38 96 LEU A C 1
ATOM 700 O O . LEU A 1 96 ? 1.693 -23.266 4.723 1 93.38 96 LEU A O 1
ATOM 704 N N . SER A 1 97 ? 3.08 -21.547 5.078 1 94.44 97 SER A N 1
ATOM 705 C CA . SER A 1 97 ? 4.289 -22.359 5.012 1 94.44 97 SER A CA 1
ATOM 706 C C . SER A 1 97 ? 4.633 -22.953 6.371 1 94.44 97 SER A C 1
ATOM 708 O O . SER A 1 97 ? 5.742 -23.453 6.574 1 94.44 97 SER A O 1
ATOM 710 N N . GLY A 1 98 ? 3.762 -22.844 7.391 1 95.5 98 GLY A N 1
ATOM 711 C CA . GLY A 1 98 ? 3.967 -23.438 8.703 1 95.5 98 GLY A CA 1
ATOM 712 C C . GLY A 1 98 ? 4.805 -22.578 9.625 1 95.5 98 GLY A C 1
ATOM 713 O O . GLY A 1 98 ? 5.375 -23.062 10.602 1 95.5 98 GLY A O 1
ATOM 714 N N . ARG A 1 99 ? 4.973 -21.297 9.289 1 96.44 99 ARG A N 1
ATOM 715 C CA . ARG A 1 99 ? 5.758 -20.375 10.109 1 96.44 99 ARG A CA 1
ATOM 716 C C . ARG A 1 99 ? 4.91 -19.203 10.562 1 96.44 99 ARG A C 1
ATOM 718 O O . ARG A 1 99 ? 5.293 -18.047 10.367 1 96.44 99 ARG A O 1
ATOM 725 N N . PRO A 1 100 ? 3.779 -19.469 11.289 1 95.62 100 PRO A N 1
ATOM 726 C CA . PRO A 1 100 ? 2.885 -18.375 11.672 1 95.62 100 PRO A CA 1
ATOM 727 C C . PRO A 1 100 ? 3.576 -17.328 12.547 1 95.62 100 PRO A C 1
ATOM 729 O O . PRO A 1 100 ? 3.25 -16.141 12.461 1 95.62 100 PRO A O 1
ATOM 732 N N . GLY A 1 101 ? 4.52 -17.734 13.43 1 96.38 101 GLY A N 1
ATOM 733 C CA . GLY A 1 101 ? 5.262 -16.781 14.227 1 96.38 101 GLY A CA 1
ATOM 734 C C . GLY A 1 101 ? 6.035 -15.773 13.398 1 96.38 101 GLY A C 1
ATOM 735 O O . GLY A 1 101 ? 6.055 -14.586 13.711 1 96.38 101 GLY A O 1
ATOM 736 N N . ALA A 1 102 ? 6.656 -16.25 12.328 1 95.94 102 ALA A N 1
ATOM 737 C CA . ALA A 1 102 ? 7.402 -15.383 11.43 1 95.94 102 ALA A CA 1
ATOM 738 C C . ALA A 1 102 ? 6.469 -14.414 10.711 1 95.94 102 ALA A C 1
ATOM 740 O O . ALA A 1 102 ? 6.816 -13.25 10.492 1 95.94 102 ALA A O 1
ATOM 741 N N . GLY A 1 103 ? 5.281 -14.906 10.266 1 96.19 103 GLY A N 1
ATOM 742 C CA . GLY A 1 103 ? 4.301 -14.047 9.617 1 96.19 103 GLY A CA 1
ATOM 743 C C . GLY A 1 103 ? 3.807 -12.922 10.508 1 96.19 103 GLY A C 1
ATOM 744 O O . GLY A 1 103 ? 3.812 -11.758 10.102 1 96.19 103 GLY A O 1
ATOM 745 N N . ILE A 1 104 ? 3.428 -13.328 11.703 1 95 104 ILE A N 1
ATOM 746 C CA . ILE A 1 104 ? 2.953 -12.352 12.672 1 95 104 ILE A CA 1
ATOM 747 C C . ILE A 1 104 ? 4.074 -11.375 13.016 1 95 104 ILE A C 1
ATOM 749 O O . ILE A 1 104 ? 3.85 -10.164 13.102 1 95 104 ILE A O 1
ATOM 753 N N . GLY A 1 105 ? 5.23 -11.883 13.289 1 96.19 105 GLY A N 1
ATOM 754 C CA . GLY A 1 105 ? 6.375 -11.031 13.578 1 96.19 105 GLY A CA 1
ATOM 755 C C . GLY A 1 105 ? 6.664 -10.023 12.484 1 96.19 105 GLY A C 1
ATOM 756 O O . GLY A 1 105 ? 6.945 -8.852 12.766 1 96.19 105 GLY A O 1
ATOM 757 N N . LEU A 1 106 ? 6.586 -10.43 11.242 1 96.25 106 LEU A N 1
ATOM 758 C CA . LEU A 1 106 ? 6.816 -9.547 10.102 1 96.25 106 LEU A CA 1
ATOM 759 C C . LEU A 1 106 ? 5.781 -8.43 10.062 1 96.25 106 LEU A C 1
ATOM 761 O O . LEU A 1 106 ? 6.133 -7.262 9.859 1 96.25 106 LEU A O 1
ATOM 765 N N . ASP A 1 107 ? 4.531 -8.805 10.188 1 95.31 107 ASP A N 1
ATOM 766 C CA . ASP A 1 107 ? 3.453 -7.824 10.164 1 95.31 107 ASP A CA 1
ATOM 767 C C . ASP A 1 107 ? 3.623 -6.801 11.281 1 95.31 107 ASP A C 1
ATOM 769 O O . ASP A 1 107 ? 3.541 -5.594 11.047 1 95.31 107 ASP A O 1
ATOM 773 N N . VAL A 1 108 ? 3.855 -7.285 12.492 1 95.38 108 VAL A N 1
ATOM 774 C CA . VAL A 1 108 ? 3.99 -6.422 13.664 1 95.38 108 VAL A CA 1
ATOM 775 C C . VAL A 1 108 ? 5.219 -5.527 13.508 1 95.38 108 VAL A C 1
ATOM 777 O O . VAL A 1 108 ? 5.16 -4.328 13.781 1 95.38 108 VAL A O 1
ATOM 780 N N . ALA A 1 109 ? 6.293 -6.094 13.117 1 97.31 109 ALA A N 1
ATOM 781 C CA . ALA A 1 109 ? 7.516 -5.312 12.945 1 97.31 109 ALA A CA 1
ATOM 782 C C . ALA A 1 109 ? 7.312 -4.207 11.906 1 97.31 109 ALA A C 1
ATOM 784 O O . ALA A 1 109 ? 7.734 -3.068 12.117 1 97.31 109 ALA A O 1
ATOM 785 N N . THR A 1 110 ? 6.715 -4.559 10.781 1 97.94 110 THR A N 1
ATOM 786 C CA . THR A 1 110 ? 6.488 -3.566 9.734 1 97.94 110 THR A CA 1
ATOM 787 C C . THR A 1 110 ? 5.582 -2.447 10.234 1 97.94 110 THR A C 1
ATOM 789 O O . THR A 1 110 ? 5.875 -1.267 10.031 1 97.94 110 THR A O 1
ATOM 792 N N . LEU A 1 111 ? 4.465 -2.869 10.914 1 96.69 111 LEU A N 1
ATOM 793 C CA . LEU A 1 111 ? 3.51 -1.895 11.43 1 96.69 111 LEU A CA 1
ATOM 794 C C . LEU A 1 111 ? 4.18 -0.951 12.422 1 96.69 111 LEU A C 1
ATOM 796 O O . LEU A 1 111 ? 4.004 0.267 12.344 1 96.69 111 LEU A O 1
ATOM 800 N N . VAL A 1 112 ? 4.918 -1.476 13.328 1 97.62 112 VAL A N 1
ATOM 801 C CA . VAL A 1 112 ? 5.512 -0.7 14.414 1 97.62 112 VAL A CA 1
ATOM 802 C C . VAL A 1 112 ? 6.59 0.225 13.859 1 97.62 112 VAL A C 1
ATOM 804 O O . VAL A 1 112 ? 6.609 1.42 14.164 1 97.62 112 VAL A O 1
ATOM 807 N N . VAL A 1 113 ? 7.504 -0.288 13.062 1 98.69 113 VAL A N 1
ATOM 808 C CA . VAL A 1 113 ? 8.602 0.517 12.539 1 98.69 113 VAL A CA 1
ATOM 809 C C . VAL A 1 113 ? 8.055 1.576 11.586 1 98.69 113 VAL A C 1
ATOM 811 O O . VAL A 1 113 ? 8.469 2.736 11.633 1 98.69 113 VAL A O 1
ATOM 814 N N . ALA A 1 114 ? 7.152 1.218 10.703 1 98.75 114 ALA A N 1
ATOM 815 C CA . ALA A 1 114 ? 6.539 2.182 9.797 1 98.75 114 ALA A CA 1
ATOM 816 C C . ALA A 1 114 ? 5.715 3.211 10.562 1 98.75 114 ALA A C 1
ATOM 818 O O . ALA A 1 114 ? 5.66 4.383 10.18 1 98.75 114 ALA A O 1
ATOM 819 N N . GLY A 1 115 ? 4.957 2.721 11.594 1 98.44 115 GLY A N 1
ATOM 820 C CA . GLY A 1 115 ? 4.234 3.66 12.438 1 98.44 115 GLY A CA 1
ATOM 821 C C . GLY A 1 115 ? 5.137 4.684 13.102 1 98.44 115 GLY A C 1
ATOM 822 O O . GLY A 1 115 ? 4.82 5.875 13.133 1 98.44 115 GLY A O 1
ATOM 823 N N . ALA A 1 116 ? 6.25 4.234 13.672 1 98.62 116 ALA A N 1
ATOM 824 C CA . ALA A 1 116 ? 7.23 5.141 14.266 1 98.62 116 ALA A CA 1
ATOM 825 C C . ALA A 1 116 ? 7.766 6.121 13.227 1 98.62 116 ALA A C 1
ATOM 827 O O . ALA A 1 116 ? 7.957 7.305 13.516 1 98.62 116 ALA A O 1
ATOM 828 N N . ALA A 1 117 ? 8.031 5.629 12.055 1 98.81 117 ALA A N 1
ATOM 829 C CA . ALA A 1 117 ? 8.5 6.477 10.961 1 98.81 117 ALA A CA 1
ATOM 830 C C . ALA A 1 117 ? 7.457 7.527 10.594 1 98.81 117 ALA A C 1
ATOM 832 O O . ALA A 1 117 ? 7.793 8.68 10.328 1 98.81 117 ALA A O 1
ATOM 833 N N . ALA A 1 118 ? 6.207 7.094 10.484 1 98.5 118 ALA A N 1
ATOM 834 C CA . ALA A 1 118 ? 5.117 8.031 10.203 1 98.5 118 ALA A CA 1
ATOM 835 C C . ALA A 1 118 ? 5.051 9.133 11.258 1 98.5 118 ALA A C 1
ATOM 837 O O . ALA A 1 118 ? 4.883 10.305 10.93 1 98.5 118 ALA A O 1
ATOM 838 N N . VAL A 1 119 ? 5.156 8.75 12.547 1 98.19 119 VAL A N 1
ATOM 839 C CA . VAL A 1 119 ? 5.109 9.703 13.648 1 98.19 119 VAL A CA 1
ATOM 840 C C . VAL A 1 119 ? 6.285 10.672 13.547 1 98.19 119 VAL A C 1
ATOM 842 O O . VAL A 1 119 ? 6.129 11.875 13.75 1 98.19 119 VAL A O 1
ATOM 845 N N . LEU A 1 120 ? 7.449 10.125 13.281 1 98.44 120 LEU A N 1
ATOM 846 C CA . LEU A 1 120 ? 8.617 10.977 13.102 1 98.44 120 LEU A CA 1
ATOM 847 C C . LEU A 1 120 ? 8.398 11.969 11.969 1 98.44 120 LEU A C 1
ATOM 849 O O . LEU A 1 120 ? 8.742 13.148 12.102 1 98.44 120 LEU A O 1
ATOM 853 N N . GLY A 1 121 ? 7.906 11.469 10.82 1 98.06 121 GLY A N 1
ATOM 854 C CA . GLY A 1 121 ? 7.57 12.367 9.727 1 98.06 121 GLY A CA 1
ATOM 855 C C . GLY A 1 121 ? 6.582 13.453 10.125 1 98.06 121 GLY A C 1
ATOM 856 O O . GLY A 1 121 ? 6.777 14.625 9.805 1 98.06 121 GLY A O 1
ATOM 857 N N . LEU A 1 122 ? 5.527 13.055 10.781 1 95.94 122 LEU A N 1
ATOM 858 C CA . LEU A 1 122 ? 4.512 13.992 11.25 1 95.94 122 LEU A CA 1
ATOM 859 C C . LEU A 1 122 ? 5.137 15.078 12.125 1 95.94 122 LEU A C 1
ATOM 861 O O . LEU A 1 122 ? 4.828 16.266 11.969 1 95.94 122 LEU A O 1
ATOM 865 N N . PHE A 1 123 ? 5.969 14.68 13.062 1 95.88 123 PHE A N 1
ATOM 866 C CA . PHE A 1 123 ? 6.641 15.602 13.977 1 95.88 123 PHE A CA 1
ATOM 867 C C . PHE A 1 123 ? 7.527 16.562 13.203 1 95.88 123 PHE A C 1
ATOM 869 O O . PHE A 1 123 ? 7.457 17.781 13.414 1 95.88 123 PHE A O 1
ATOM 876 N N . LEU A 1 124 ? 8.352 16.125 12.312 1 96.94 124 LEU A N 1
ATOM 877 C CA . LEU A 1 124 ? 9.273 16.953 11.547 1 96.94 124 LEU A CA 1
ATOM 878 C C . LEU A 1 124 ? 8.516 17.906 10.633 1 96.94 124 LEU A C 1
ATOM 880 O O . LEU A 1 124 ? 8.914 19.062 10.477 1 96.94 124 LEU A O 1
ATOM 884 N N . GLY A 1 125 ? 7.48 17.391 9.953 1 94.75 125 GLY A N 1
ATOM 885 C CA . GLY A 1 125 ? 6.66 18.234 9.109 1 94.75 125 GLY A CA 1
ATOM 886 C C . GLY A 1 125 ? 5.984 19.359 9.875 1 94.75 125 GLY A C 1
ATOM 887 O O . GLY A 1 125 ? 5.797 20.453 9.344 1 94.75 125 GLY A O 1
ATOM 888 N N . GLY A 1 126 ? 5.559 19.094 11.086 1 92.19 126 GLY A N 1
ATOM 889 C CA . GLY A 1 126 ? 4.883 20.062 11.93 1 92.19 126 GLY A CA 1
ATOM 890 C C . GLY A 1 126 ? 5.82 21.125 12.492 1 92.19 126 GLY A C 1
ATOM 891 O O . GLY A 1 126 ? 5.371 22.125 13.031 1 92.19 126 GLY A O 1
ATOM 892 N N . LEU A 1 127 ? 7.148 20.922 12.383 1 91.94 127 LEU A N 1
ATOM 893 C CA . LEU A 1 127 ? 8.125 21.891 12.867 1 91.94 127 LEU A CA 1
ATOM 894 C C . LEU A 1 127 ? 8.273 23.047 11.891 1 91.94 127 LEU A C 1
ATOM 896 O O . LEU A 1 127 ? 8.953 24.031 12.188 1 91.94 127 LEU A O 1
ATOM 900 N N . TRP A 1 128 ? 7.691 22.953 10.766 1 82.88 128 TRP A N 1
ATOM 901 C CA . TRP A 1 128 ? 7.828 24.016 9.758 1 82.88 128 TRP A CA 1
ATOM 902 C C . TRP A 1 128 ? 6.586 24.891 9.719 1 82.88 128 TRP A C 1
ATOM 904 O O . TRP A 1 128 ? 5.488 24.453 10.07 1 82.88 128 TRP A O 1
ATOM 914 N N . MET B 1 1 ? 21.75 -6.305 -21.719 1 35.25 1 MET B N 1
ATOM 915 C CA . MET B 1 1 ? 20.922 -5.621 -20.719 1 35.25 1 MET B CA 1
ATOM 916 C C . MET B 1 1 ? 19.453 -5.812 -21.031 1 35.25 1 MET B C 1
ATOM 918 O O . MET B 1 1 ? 18.969 -5.418 -22.094 1 35.25 1 MET B O 1
ATOM 922 N N . ASN B 1 2 ? 18.703 -6.934 -20.625 1 42.12 2 ASN B N 1
ATOM 923 C CA . ASN B 1 2 ? 17.531 -7.598 -21.172 1 42.12 2 ASN B CA 1
ATOM 924 C C . ASN B 1 2 ? 16.391 -6.613 -21.406 1 42.12 2 ASN B C 1
ATOM 926 O O . ASN B 1 2 ? 16.125 -5.758 -20.547 1 42.12 2 ASN B O 1
ATOM 930 N N . ILE B 1 3 ? 16.094 -6.215 -22.75 1 47.34 3 ILE B N 1
ATOM 931 C CA . ILE B 1 3 ? 15.086 -5.395 -23.422 1 47.34 3 ILE B CA 1
ATOM 932 C C . ILE B 1 3 ? 13.836 -5.293 -22.547 1 47.34 3 ILE B C 1
ATOM 934 O O . ILE B 1 3 ? 13.07 -4.332 -22.672 1 47.34 3 ILE B O 1
ATOM 938 N 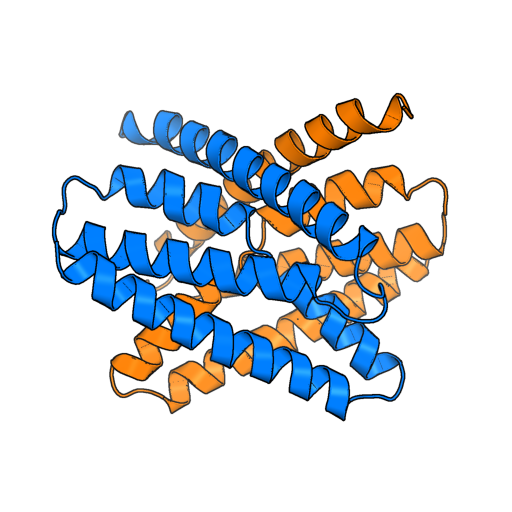N . THR B 1 4 ? 13.375 -6.441 -21.719 1 62.31 4 THR B N 1
ATOM 939 C CA . THR B 1 4 ? 12.156 -6.676 -20.953 1 62.31 4 THR B CA 1
ATOM 940 C C . THR B 1 4 ? 12.086 -5.734 -19.75 1 62.31 4 THR B C 1
ATOM 942 O O . THR B 1 4 ? 11 -5.473 -19.234 1 62.31 4 THR B O 1
ATOM 945 N N . ALA B 1 5 ? 13.297 -4.891 -19.719 1 80 5 ALA B N 1
ATOM 946 C CA . ALA B 1 5 ? 13.414 -4.141 -18.469 1 80 5 ALA B CA 1
ATOM 947 C C . ALA B 1 5 ? 12.703 -2.795 -18.578 1 80 5 ALA B C 1
ATOM 949 O O . ALA B 1 5 ? 11.828 -2.48 -17.75 1 80 5 ALA B O 1
ATOM 950 N N . PRO B 1 6 ? 12.93 -2.191 -19.812 1 82.5 6 PRO B N 1
ATOM 951 C CA . PRO B 1 6 ? 12.266 -0.887 -19.875 1 82.5 6 PRO B CA 1
ATOM 952 C C . PRO B 1 6 ? 10.75 -1.004 -20.031 1 82.5 6 PRO B C 1
ATOM 954 O O . PRO B 1 6 ? 10 -0.186 -19.5 1 82.5 6 PRO B O 1
ATOM 957 N N . LEU B 1 7 ? 10.305 -1.961 -20.938 1 88.88 7 LEU B N 1
ATOM 958 C CA . LEU B 1 7 ? 8.867 -2.148 -21.141 1 88.88 7 LEU B CA 1
ATOM 959 C C . LEU B 1 7 ? 8.188 -2.578 -19.844 1 88.88 7 LEU B C 1
ATOM 961 O O . LEU B 1 7 ? 7.059 -2.178 -19.578 1 88.88 7 LEU B O 1
ATOM 965 N N . LEU B 1 8 ? 8.867 -3.338 -19.094 1 90.69 8 LEU B N 1
ATOM 966 C CA . LEU B 1 8 ? 8.344 -3.762 -17.797 1 90.69 8 LEU B CA 1
ATOM 967 C C . LEU B 1 8 ? 8.25 -2.586 -16.828 1 90.69 8 LEU B C 1
ATOM 969 O O . LEU B 1 8 ? 7.266 -2.447 -16.109 1 90.69 8 LEU B O 1
ATOM 973 N N . TRP B 1 9 ? 9.234 -1.733 -16.922 1 92.25 9 TRP B N 1
ATOM 974 C CA . TRP B 1 9 ? 9.242 -0.547 -16.062 1 92.25 9 TRP B CA 1
ATOM 975 C C . TRP B 1 9 ? 8.094 0.389 -16.422 1 92.25 9 TRP B C 1
ATOM 977 O O . TRP B 1 9 ? 7.43 0.938 -15.547 1 92.25 9 TRP B O 1
ATOM 987 N N . LEU B 1 10 ? 7.914 0.543 -17.703 1 95.19 10 LEU B N 1
ATOM 988 C CA . LEU B 1 10 ? 6.812 1.386 -18.156 1 95.19 10 LEU B CA 1
ATOM 989 C C . LEU B 1 10 ? 5.469 0.77 -17.797 1 95.19 10 LEU B C 1
ATOM 991 O O . LEU B 1 10 ? 4.531 1.485 -17.438 1 95.19 10 LEU B O 1
ATOM 995 N N . GLY B 1 11 ? 5.355 -0.534 -17.984 1 96.81 11 GLY B N 1
ATOM 996 C CA . GLY B 1 11 ? 4.141 -1.227 -17.594 1 96.81 11 GLY B CA 1
ATOM 997 C C . GLY B 1 11 ? 3.803 -1.038 -16.125 1 96.81 11 GLY B C 1
ATOM 998 O O . GLY B 1 11 ? 2.648 -0.779 -15.773 1 96.81 11 GLY B O 1
ATOM 999 N N . VAL B 1 12 ? 4.832 -1.098 -15.289 1 97.56 12 VAL B N 1
ATOM 1000 C CA . VAL B 1 12 ? 4.648 -0.931 -13.852 1 97.56 12 VAL B CA 1
ATOM 1001 C C . VAL B 1 12 ? 4.238 0.508 -13.547 1 97.56 12 VAL B C 1
ATOM 1003 O O . VAL B 1 12 ? 3.359 0.746 -12.711 1 97.56 12 VAL B O 1
ATOM 1006 N N . PHE B 1 13 ? 4.84 1.436 -14.242 1 98.19 13 PHE B N 1
ATOM 1007 C CA . PHE B 1 13 ? 4.492 2.842 -14.078 1 98.19 13 PHE B CA 1
ATOM 1008 C C . PHE B 1 13 ? 3.033 3.086 -14.438 1 98.19 13 PHE B C 1
ATOM 1010 O O . PHE B 1 13 ? 2.287 3.686 -13.656 1 98.19 13 PHE B O 1
ATOM 1017 N N . VAL B 1 14 ? 2.619 2.643 -15.586 1 98.31 14 VAL B N 1
ATOM 1018 C CA . VAL B 1 14 ? 1.269 2.893 -16.078 1 98.31 14 VAL B CA 1
ATOM 1019 C C . VAL B 1 14 ? 0.255 2.15 -15.211 1 98.31 14 VAL B C 1
ATOM 1021 O O . VAL B 1 14 ? -0.728 2.738 -14.758 1 98.31 14 VAL B O 1
ATOM 1024 N N . ALA B 1 15 ? 0.467 0.898 -14.961 1 98.62 15 ALA B N 1
ATOM 1025 C CA . ALA B 1 15 ? -0.45 0.096 -14.156 1 98.62 15 ALA B CA 1
ATOM 1026 C C . ALA B 1 15 ? -0.535 0.628 -12.727 1 98.62 15 ALA B C 1
ATOM 1028 O O . ALA B 1 15 ? -1.61 0.639 -12.125 1 98.62 15 ALA B O 1
ATOM 1029 N N . GLY B 1 16 ? 0.657 1.031 -12.195 1 98.69 16 GLY B N 1
ATOM 1030 C CA . GLY B 1 16 ? 0.651 1.65 -10.883 1 98.69 16 GLY B CA 1
ATOM 1031 C C . GLY B 1 16 ? -0.165 2.928 -10.828 1 98.69 16 GLY B C 1
ATOM 1032 O O . GLY B 1 16 ? -0.885 3.17 -9.852 1 98.69 16 GLY B O 1
ATOM 1033 N N . GLY B 1 17 ? 0.01 3.734 -11.828 1 98.75 17 GLY B N 1
ATOM 1034 C CA . GLY B 1 17 ? -0.812 4.93 -11.938 1 98.75 17 GLY B CA 1
ATOM 1035 C C . GLY B 1 17 ? -2.297 4.629 -12.008 1 98.75 17 GLY B C 1
ATOM 1036 O O . GLY B 1 17 ? -3.104 5.297 -11.359 1 98.75 17 GLY B O 1
ATOM 1037 N N . VAL B 1 18 ? -2.707 3.67 -12.812 1 98.56 18 VAL B N 1
ATOM 1038 C CA . VAL B 1 18 ? -4.102 3.244 -12.898 1 98.56 18 VAL B CA 1
ATOM 1039 C C . VAL B 1 18 ? -4.586 2.779 -11.523 1 98.56 18 VAL B C 1
ATOM 1041 O O . VAL B 1 18 ? -5.691 3.123 -11.102 1 98.56 18 VAL B O 1
ATOM 1044 N N . GLY B 1 19 ? -3.777 1.962 -10.836 1 98.75 19 GLY B N 1
ATOM 1045 C CA . GLY B 1 19 ? -4.113 1.531 -9.492 1 98.75 19 GLY B CA 1
ATOM 1046 C C . GLY B 1 19 ? -4.363 2.686 -8.539 1 98.75 19 GLY B C 1
ATOM 1047 O O . GLY B 1 19 ? -5.375 2.715 -7.84 1 98.75 19 GLY B O 1
ATOM 1048 N N . ALA B 1 20 ? -3.473 3.627 -8.555 1 98.56 20 ALA B N 1
ATOM 1049 C CA . ALA B 1 20 ? -3.594 4.801 -7.695 1 98.56 20 ALA B CA 1
ATOM 1050 C C . ALA B 1 20 ? -4.844 5.605 -8.039 1 98.56 20 ALA B C 1
ATOM 1052 O O . ALA B 1 20 ? -5.52 6.117 -7.145 1 98.56 20 ALA B O 1
ATOM 1053 N N . TRP B 1 21 ? -5.082 5.734 -9.305 1 97.69 21 TRP B N 1
ATOM 1054 C CA . TRP B 1 21 ? -6.266 6.457 -9.766 1 97.69 21 TRP B CA 1
ATOM 1055 C C . TRP B 1 21 ? -7.539 5.766 -9.297 1 97.69 21 TRP B C 1
ATOM 1057 O O . TRP B 1 21 ? -8.469 6.418 -8.82 1 97.69 21 TRP B O 1
ATOM 1067 N N . CYS B 1 22 ? -7.68 4.48 -9.445 1 98.19 22 CYS B N 1
ATOM 1068 C CA . CYS B 1 22 ? -8.828 3.703 -8.984 1 98.19 22 CYS B CA 1
ATOM 1069 C C . CYS B 1 22 ? -9 3.824 -7.473 1 98.19 22 CYS B C 1
ATOM 1071 O O . CYS B 1 22 ? -10.117 3.979 -6.984 1 98.19 22 CYS B O 1
ATOM 1073 N N . ARG B 1 23 ? -7.879 3.682 -6.75 1 98.06 23 ARG B N 1
ATOM 1074 C CA . ARG B 1 23 ? -7.914 3.869 -5.305 1 98.06 23 ARG B CA 1
ATOM 1075 C C . ARG B 1 23 ? -8.516 5.223 -4.941 1 98.06 23 ARG B C 1
ATOM 1077 O O . ARG B 1 23 ? -9.398 5.305 -4.082 1 98.06 23 ARG B O 1
ATOM 1084 N N . PHE B 1 24 ? -8.055 6.234 -5.582 1 95.75 24 PHE B N 1
ATOM 1085 C CA . PHE B 1 24 ? -8.5 7.598 -5.305 1 95.75 24 PHE B CA 1
ATOM 1086 C C . PHE B 1 24 ? -9.992 7.742 -5.574 1 95.75 24 PHE B C 1
ATOM 1088 O O . PHE B 1 24 ? -10.727 8.312 -4.762 1 95.75 24 PHE B O 1
ATOM 1095 N N . ARG B 1 25 ? -10.398 7.203 -6.664 1 94.94 25 ARG B N 1
ATOM 1096 C CA . ARG B 1 25 ? -11.805 7.297 -7.043 1 94.94 25 ARG B CA 1
ATOM 1097 C C . ARG B 1 25 ? -12.68 6.488 -6.094 1 94.94 25 ARG B C 1
ATOM 1099 O O . ARG B 1 25 ? -13.742 6.953 -5.672 1 94.94 25 ARG B O 1
ATOM 1106 N N . LEU B 1 26 ? -12.336 5.285 -5.781 1 95.81 26 LEU B N 1
ATOM 1107 C CA . LEU B 1 26 ? -13.133 4.426 -4.906 1 95.81 26 LEU B CA 1
ATOM 1108 C C . LEU B 1 26 ? -13.18 4.988 -3.492 1 95.81 26 LEU B C 1
ATOM 1110 O O . LEU B 1 26 ? -14.234 4.977 -2.852 1 95.81 26 LEU B O 1
ATOM 1114 N N . ASP B 1 27 ? -12.008 5.434 -3.025 1 93.75 27 ASP B N 1
ATOM 1115 C CA . ASP B 1 27 ? -11.961 6.051 -1.705 1 93.75 27 ASP B CA 1
ATOM 1116 C C . ASP B 1 27 ? -12.906 7.25 -1.626 1 93.75 27 ASP B C 1
ATOM 1118 O O . ASP B 1 27 ? -13.609 7.426 -0.628 1 93.75 27 ASP B O 1
ATOM 1122 N N . GLY B 1 28 ? -12.883 8.094 -2.672 1 91.19 28 GLY B N 1
ATOM 1123 C CA . GLY B 1 28 ? -13.789 9.227 -2.734 1 91.19 28 GLY B CA 1
ATOM 1124 C C . GLY B 1 28 ? -15.258 8.82 -2.768 1 91.19 28 GLY B C 1
ATOM 1125 O O . GLY B 1 28 ? -16.094 9.461 -2.127 1 91.19 28 GLY B O 1
ATOM 1126 N N . LEU B 1 29 ? -15.539 7.777 -3.52 1 92.88 29 LEU B N 1
ATOM 1127 C CA . LEU B 1 29 ? -16.906 7.289 -3.619 1 92.88 29 LEU B CA 1
ATOM 1128 C C . LEU B 1 29 ? -17.406 6.781 -2.271 1 92.88 29 LEU B C 1
ATOM 1130 O O . LEU B 1 29 ? -18.547 7.051 -1.882 1 92.88 29 LEU B O 1
ATOM 1134 N N . ILE B 1 30 ? -16.609 6.09 -1.549 1 93.94 30 ILE B N 1
ATOM 1135 C CA . ILE B 1 30 ? -16.984 5.539 -0.252 1 93.94 30 ILE B CA 1
ATOM 1136 C C . ILE B 1 30 ? -17.141 6.668 0.766 1 93.94 30 ILE B C 1
ATOM 1138 O O . ILE B 1 30 ? -18.062 6.664 1.576 1 93.94 30 ILE B O 1
ATOM 1142 N N . ALA B 1 31 ? -16.266 7.656 0.677 1 89.56 31 ALA B N 1
ATOM 1143 C CA . ALA B 1 31 ? -16.281 8.781 1.608 1 89.56 31 ALA B CA 1
ATOM 1144 C C . ALA B 1 31 ? -17.562 9.594 1.454 1 89.56 31 ALA B C 1
ATOM 1146 O O . ALA B 1 31 ? -17.969 10.305 2.377 1 89.56 31 ALA B O 1
ATOM 1147 N N . ARG B 1 32 ? -18.172 9.547 0.268 1 89.81 32 ARG B N 1
ATOM 1148 C CA . ARG B 1 32 ? -19.422 10.25 0.023 1 89.81 32 ARG B CA 1
ATOM 1149 C C . ARG B 1 32 ? -20.578 9.594 0.764 1 89.81 32 ARG B C 1
ATOM 1151 O O . ARG B 1 32 ? -21.594 10.234 1.042 1 89.81 32 ARG B O 1
ATOM 1158 N N . HIS B 1 33 ? -20.422 8.32 1.102 1 88.94 33 HIS B N 1
ATOM 1159 C CA . HIS B 1 33 ? -21.562 7.59 1.636 1 88.94 33 HIS B CA 1
ATOM 1160 C C . HIS B 1 33 ? -21.281 7.082 3.045 1 88.94 33 HIS B C 1
ATOM 1162 O O . HIS B 1 33 ? -22.172 6.562 3.715 1 88.94 33 HIS B O 1
ATOM 1168 N N . TRP B 1 34 ? -20.125 7.133 3.457 1 84.25 34 TRP B N 1
ATOM 1169 C CA . TRP B 1 34 ? -19.734 6.664 4.781 1 84.25 34 TRP B CA 1
ATOM 1170 C C . TRP B 1 34 ? -19.016 7.762 5.559 1 84.25 34 TRP B C 1
ATOM 1172 O O . TRP B 1 34 ? -18.406 8.648 4.961 1 84.25 34 TRP B O 1
ATOM 1182 N N . SER B 1 35 ? -19.141 7.703 6.855 1 82.06 35 SER B N 1
ATOM 1183 C CA . SER B 1 35 ? -18.469 8.703 7.688 1 82.06 35 SER B CA 1
ATOM 1184 C C . SER B 1 35 ? -16.969 8.688 7.469 1 82.06 35 SER B C 1
ATOM 1186 O O . SER B 1 35 ? -16.359 7.625 7.352 1 82.06 35 SER B O 1
ATOM 1188 N N . ARG B 1 36 ? -16.375 9.789 7.414 1 76.44 36 ARG B N 1
ATOM 1189 C CA . ARG B 1 36 ? -14.938 9.938 7.219 1 76.44 36 ARG B CA 1
ATOM 1190 C C . ARG B 1 36 ? -14.172 9.523 8.469 1 76.44 36 ARG B C 1
ATOM 1192 O O . ARG B 1 36 ? -12.961 9.312 8.414 1 76.44 36 ARG B O 1
ATOM 1199 N N . SER B 1 37 ? -14.883 9.375 9.492 1 79.38 37 SER B N 1
ATOM 1200 C CA . SER B 1 37 ? -14.242 8.953 10.727 1 79.38 37 SER B CA 1
ATOM 1201 C C . SER B 1 37 ? -13.922 7.457 10.703 1 79.38 37 SER B C 1
ATOM 1203 O O . SER B 1 37 ? -13.133 6.969 11.516 1 79.38 37 SER B O 1
ATOM 1205 N N . VAL B 1 38 ? -14.547 6.812 9.797 1 80.31 38 VAL B N 1
ATOM 1206 C CA . VAL B 1 38 ? -14.305 5.383 9.617 1 80.31 38 VAL B CA 1
ATOM 1207 C C . VAL B 1 38 ? -13.414 5.156 8.398 1 80.31 38 VAL B C 1
ATOM 1209 O O . VAL B 1 38 ? -13.688 5.668 7.312 1 80.31 38 VAL B O 1
ATOM 1212 N N . PRO B 1 39 ? -12.258 4.527 8.609 1 92.31 39 PRO B N 1
ATOM 1213 C CA . PRO B 1 39 ? -11.352 4.281 7.48 1 92.31 39 PRO B CA 1
ATOM 1214 C C . PRO B 1 39 ? -11.852 3.182 6.551 1 92.31 39 PRO B C 1
ATOM 1216 O O . PRO B 1 39 ? -11.125 2.223 6.273 1 92.31 39 PRO B O 1
ATOM 1219 N N . ALA B 1 40 ? -13.102 3.363 5.953 1 94.94 40 ALA B N 1
ATOM 1220 C CA . ALA B 1 40 ? -13.75 2.344 5.133 1 94.94 40 ALA B CA 1
ATOM 1221 C C . ALA B 1 40 ? -13.133 2.285 3.738 1 94.94 40 ALA B C 1
ATOM 1223 O O . ALA B 1 40 ? -13.094 1.224 3.113 1 94.94 40 ALA B O 1
ATOM 1224 N N . GLY B 1 41 ? -12.727 3.453 3.234 1 96.44 41 GLY B N 1
ATOM 1225 C CA . GLY B 1 41 ? -12.102 3.494 1.922 1 96.44 41 GLY B CA 1
ATOM 1226 C C . GLY B 1 41 ? -10.82 2.688 1.848 1 96.44 41 GLY B C 1
ATOM 1227 O O . GLY B 1 41 ? -10.711 1.755 1.05 1 96.44 41 GLY B O 1
ATOM 1228 N N . THR B 1 42 ? -9.945 3.004 2.773 1 97 42 THR B N 1
ATOM 1229 C CA . THR B 1 42 ? -8.648 2.33 2.809 1 97 42 THR B CA 1
ATOM 1230 C C . THR B 1 42 ? -8.82 0.841 3.088 1 97 42 THR B C 1
ATOM 1232 O O . THR B 1 42 ? -8.148 0.007 2.482 1 97 42 THR B O 1
ATOM 1235 N N . PHE B 1 43 ? -9.719 0.53 3.982 1 97.75 43 PHE B N 1
ATOM 1236 C CA . PHE B 1 43 ? -10.039 -0.858 4.289 1 97.75 43 PHE B CA 1
ATOM 1237 C C . PHE B 1 43 ? -10.477 -1.603 3.031 1 97.75 43 PHE B C 1
ATOM 1239 O O . PHE B 1 43 ? -9.961 -2.682 2.732 1 97.75 43 PHE B O 1
ATOM 1246 N N . THR B 1 44 ? -11.367 -1.063 2.318 1 98.19 44 THR B N 1
ATOM 1247 C CA . THR B 1 44 ? -11.953 -1.696 1.144 1 98.19 44 THR B CA 1
ATOM 1248 C C . THR B 1 44 ? -10.906 -1.891 0.052 1 98.19 44 THR B C 1
ATOM 1250 O O . THR B 1 44 ? -10.805 -2.973 -0.528 1 98.19 44 THR B O 1
ATOM 1253 N N . ILE B 1 45 ? -10.07 -0.914 -0.24 1 98.44 45 ILE B N 1
ATOM 1254 C CA . ILE B 1 45 ? -9.094 -1.008 -1.32 1 98.44 45 ILE B CA 1
ATOM 1255 C C . ILE B 1 45 ? -8.023 -2.039 -0.962 1 98.44 45 ILE B C 1
ATOM 1257 O O . ILE B 1 45 ? -7.551 -2.777 -1.828 1 98.44 45 ILE B O 1
ATOM 1261 N N . ASN B 1 46 ? -7.617 -2.107 0.303 1 98.75 46 ASN B N 1
ATOM 1262 C CA . ASN B 1 46 ? -6.605 -3.072 0.719 1 98.75 46 ASN B CA 1
ATOM 1263 C C . ASN B 1 46 ? -7.141 -4.5 0.671 1 98.75 46 ASN B C 1
ATOM 1265 O O . ASN B 1 46 ? -6.422 -5.426 0.291 1 98.75 46 ASN B O 1
ATOM 1269 N N . VAL B 1 47 ? -8.422 -4.672 0.992 1 98.81 47 VAL B N 1
ATOM 1270 C CA . VAL B 1 47 ? -9.031 -5.992 0.93 1 98.81 47 VAL B CA 1
ATOM 1271 C C . VAL B 1 47 ? -9.172 -6.43 -0.526 1 98.81 47 VAL B C 1
ATOM 1273 O O . VAL B 1 47 ? -8.742 -7.527 -0.896 1 98.81 47 VAL B O 1
ATOM 1276 N N . LEU B 1 48 ? -9.727 -5.582 -1.376 1 98.81 48 LEU B N 1
ATOM 1277 C CA . LEU B 1 48 ? -9.93 -5.906 -2.783 1 98.81 48 LEU B CA 1
ATOM 1278 C C . LEU B 1 48 ? -8.602 -6.137 -3.49 1 98.81 48 LEU B C 1
ATOM 1280 O O . LEU B 1 48 ? -8.469 -7.062 -4.297 1 98.81 48 LEU B O 1
ATOM 1284 N N . GLY B 1 49 ? -7.629 -5.254 -3.205 1 98.81 49 GLY B N 1
ATOM 1285 C CA . GLY B 1 49 ? -6.312 -5.406 -3.812 1 98.81 49 GLY B CA 1
ATOM 1286 C C . GLY B 1 49 ? -5.605 -6.68 -3.393 1 98.81 49 GLY B C 1
ATOM 1287 O O . GLY B 1 49 ? -4.922 -7.309 -4.199 1 98.81 49 GLY B O 1
ATOM 1288 N N . SER B 1 50 ? -5.742 -7.062 -2.152 1 98.88 50 SER B N 1
ATOM 1289 C CA . SER B 1 50 ? -5.145 -8.305 -1.679 1 98.88 50 SER B CA 1
ATOM 1290 C C . SER B 1 50 ? -5.785 -9.516 -2.352 1 98.88 50 SER B C 1
ATOM 1292 O O . SER B 1 50 ? -5.094 -10.484 -2.689 1 98.88 50 SER B O 1
ATOM 1294 N N . PHE B 1 51 ? -7.121 -9.461 -2.539 1 98.81 51 PHE B N 1
ATOM 1295 C CA . PHE B 1 51 ? -7.789 -10.492 -3.318 1 98.81 51 PHE B CA 1
ATOM 1296 C C . PHE B 1 51 ? -7.215 -10.57 -4.727 1 98.81 51 PHE B C 1
ATOM 1298 O O . PHE B 1 51 ? -6.895 -11.656 -5.219 1 98.81 51 PHE B O 1
ATOM 1305 N N . GLY B 1 52 ? -7.168 -9.469 -5.391 1 98.44 52 GLY B N 1
ATOM 1306 C CA . GLY B 1 52 ? -6.637 -9.414 -6.746 1 98.44 52 GLY B CA 1
ATOM 1307 C C . GLY B 1 52 ? -5.234 -9.977 -6.859 1 98.44 52 GLY B C 1
ATOM 1308 O O . GLY B 1 52 ? -4.938 -10.742 -7.781 1 98.44 52 GLY B O 1
ATOM 1309 N N . LEU B 1 53 ? -4.348 -9.539 -5.914 1 98.06 53 LEU B N 1
ATOM 1310 C CA . LEU B 1 53 ? -2.979 -10.047 -5.957 1 98.06 53 LEU B CA 1
ATOM 1311 C C . LEU B 1 53 ? -2.949 -11.547 -5.699 1 98.06 53 LEU B C 1
ATOM 1313 O O . LEU B 1 53 ? -2.182 -12.281 -6.332 1 98.06 53 LEU B O 1
ATOM 1317 N N . GLY B 1 54 ? -3.77 -12.016 -4.691 1 97.5 54 GLY B N 1
ATOM 1318 C CA . GLY B 1 54 ? -3.885 -13.453 -4.48 1 97.5 54 GLY B CA 1
ATOM 1319 C C . GLY B 1 54 ? -4.301 -14.203 -5.73 1 97.5 54 GLY B C 1
ATOM 1320 O O . GLY B 1 54 ? -3.705 -15.234 -6.07 1 97.5 54 GLY B O 1
ATOM 1321 N N . LEU B 1 55 ? -5.312 -13.734 -6.441 1 97.44 55 LEU B N 1
ATOM 1322 C CA . LEU B 1 55 ? -5.805 -14.352 -7.672 1 97.44 55 LEU B CA 1
ATOM 1323 C C . LEU B 1 55 ? -4.703 -14.43 -8.719 1 97.44 55 LEU B C 1
ATOM 1325 O O . LEU B 1 55 ? -4.504 -15.477 -9.344 1 97.44 55 LEU B O 1
ATOM 1329 N N . LEU B 1 56 ? -3.967 -13.344 -8.93 1 96.56 56 LEU B N 1
ATOM 1330 C CA . LEU B 1 56 ? -2.887 -13.289 -9.906 1 96.56 56 LEU B CA 1
ATOM 1331 C C . LEU B 1 56 ? -1.762 -14.25 -9.531 1 96.56 56 LEU B C 1
ATOM 1333 O O . LEU B 1 56 ? -1.163 -14.883 -10.406 1 96.56 56 LEU B O 1
ATOM 1337 N N . THR B 1 57 ? -1.459 -14.297 -8.227 1 94.25 57 THR B N 1
ATOM 1338 C CA . THR B 1 57 ? -0.427 -15.203 -7.734 1 94.25 57 THR B CA 1
ATOM 1339 C C . THR B 1 57 ? -0.809 -16.656 -8.008 1 94.25 57 THR B C 1
ATOM 1341 O O . THR B 1 57 ? 0.025 -17.453 -8.445 1 94.25 57 THR B O 1
ATOM 1344 N N . GLY B 1 58 ? -2.076 -16.984 -7.738 1 94.12 58 GLY B N 1
ATOM 1345 C CA . GLY B 1 58 ? -2.553 -18.328 -8.039 1 94.12 58 GLY B CA 1
ATOM 1346 C C . GLY B 1 58 ? -2.508 -18.672 -9.516 1 94.12 58 GLY B C 1
ATOM 1347 O O . GLY B 1 58 ? -2.084 -19.766 -9.898 1 94.12 58 GLY B O 1
ATOM 1348 N N . LEU B 1 59 ? -2.965 -17.766 -10.383 1 94.69 59 LEU B N 1
ATOM 1349 C CA . LEU B 1 59 ? -2.953 -17.969 -11.828 1 94.69 59 LEU B CA 1
ATOM 1350 C C . LEU B 1 59 ? -1.53 -18.172 -12.344 1 94.69 59 LEU B C 1
ATOM 1352 O O . LEU B 1 59 ? -1.291 -19 -13.211 1 94.69 59 LEU B O 1
ATOM 1356 N N . ALA B 1 60 ? -0.6 -17.391 -11.836 1 92.94 60 ALA B N 1
ATOM 1357 C CA . ALA B 1 60 ? 0.788 -17.453 -12.289 1 92.94 60 ALA B CA 1
ATOM 1358 C C . ALA B 1 60 ? 1.433 -18.781 -11.883 1 92.94 60 ALA B C 1
ATOM 1360 O O . ALA B 1 60 ? 2.334 -19.281 -12.562 1 92.94 60 ALA B O 1
ATOM 1361 N N . ALA B 1 61 ? 1.01 -19.312 -10.75 1 88.94 61 ALA B N 1
ATOM 1362 C CA . ALA B 1 61 ? 1.516 -20.609 -10.328 1 88.94 61 ALA B CA 1
ATOM 1363 C C . ALA B 1 61 ? 1.083 -21.703 -11.297 1 88.94 61 ALA B C 1
ATOM 1365 O O . ALA B 1 61 ? 1.817 -22.672 -11.523 1 88.94 61 ALA B O 1
ATOM 1366 N N . ALA B 1 62 ? -0.057 -21.531 -11.906 1 88.69 62 ALA B N 1
ATOM 1367 C CA . ALA B 1 62 ? -0.595 -22.5 -12.852 1 88.69 62 ALA B CA 1
ATOM 1368 C C . ALA B 1 62 ? -0.032 -22.297 -14.25 1 88.69 62 ALA B C 1
ATOM 1370 O O . ALA B 1 62 ? 0.168 -23.25 -15 1 88.69 62 ALA B O 1
ATOM 1371 N N . TYR B 1 63 ? 0.237 -21 -14.586 1 91.19 63 TYR B N 1
ATOM 1372 C CA . TYR B 1 63 ? 0.71 -20.641 -15.914 1 91.19 63 TYR B CA 1
ATOM 1373 C C . TYR B 1 63 ? 1.942 -19.75 -15.836 1 91.19 63 TYR B C 1
ATOM 1375 O O . TYR B 1 63 ? 1.826 -18.531 -15.805 1 91.19 63 TYR B O 1
ATOM 1383 N N . ALA B 1 64 ? 3.078 -20.266 -16.016 1 85.06 64 ALA B N 1
ATOM 1384 C CA . ALA B 1 64 ? 4.34 -19.547 -15.875 1 85.06 64 ALA B CA 1
ATOM 1385 C C . ALA B 1 64 ? 4.441 -18.406 -16.891 1 85.06 64 ALA B C 1
ATOM 1387 O O . ALA B 1 64 ? 5.094 -17.406 -16.625 1 85.06 64 ALA B O 1
ATOM 1388 N N . SER B 1 65 ? 3.791 -18.547 -18 1 87.56 65 SER B N 1
ATOM 1389 C CA . SER B 1 65 ? 3.846 -17.547 -19.062 1 87.56 65 SER B CA 1
ATOM 1390 C C . SER B 1 65 ? 3.205 -16.234 -18.625 1 87.56 65 SER B C 1
ATOM 1392 O O . SER B 1 65 ? 3.393 -15.195 -19.25 1 87.56 65 SER B O 1
ATOM 1394 N N . LEU B 1 66 ? 2.545 -16.281 -17.453 1 88.38 66 LEU B N 1
ATOM 1395 C CA . LEU B 1 66 ? 1.841 -15.094 -16.969 1 88.38 66 LEU B CA 1
ATOM 1396 C C . LEU B 1 66 ? 2.732 -14.273 -16.047 1 88.38 66 LEU B C 1
ATOM 1398 O O . LEU B 1 66 ? 2.328 -13.203 -15.57 1 88.38 66 LEU B O 1
ATOM 1402 N N . ALA B 1 67 ? 3.971 -14.602 -15.938 1 84 67 ALA B N 1
ATOM 1403 C CA . ALA B 1 67 ? 4.871 -13.969 -14.977 1 84 67 ALA B CA 1
ATOM 1404 C C . ALA B 1 67 ? 5.016 -12.477 -15.258 1 84 67 ALA B C 1
ATOM 1406 O O . ALA B 1 67 ? 4.887 -11.656 -14.344 1 84 67 ALA B O 1
ATOM 1407 N N . PRO B 1 68 ? 5.234 -12.07 -16.516 1 84.69 68 PRO B N 1
ATOM 1408 C CA . PRO B 1 68 ? 5.348 -10.633 -16.766 1 84.69 68 PRO B CA 1
ATOM 1409 C C . PRO B 1 68 ? 4.055 -9.883 -16.438 1 84.69 68 PRO B C 1
ATOM 1411 O O . PRO B 1 68 ? 4.102 -8.742 -15.961 1 84.69 68 PRO B O 1
ATOM 1414 N N . LEU B 1 69 ? 2.977 -10.508 -16.719 1 88.88 69 LEU B N 1
ATOM 1415 C CA . LEU B 1 69 ? 1.68 -9.906 -16.438 1 88.88 69 LEU B CA 1
ATOM 1416 C C . LEU B 1 69 ? 1.467 -9.75 -14.938 1 88.88 69 LEU B C 1
ATOM 1418 O O . LEU B 1 69 ? 0.859 -8.781 -14.484 1 88.88 69 LEU B O 1
ATOM 1422 N N . THR B 1 70 ? 1.982 -10.688 -14.195 1 92.19 70 THR B N 1
ATOM 1423 C CA . THR B 1 70 ? 1.839 -10.633 -12.742 1 92.19 70 THR B CA 1
ATOM 1424 C C . THR B 1 70 ? 2.666 -9.492 -12.156 1 92.19 70 THR B C 1
ATOM 1426 O O . THR B 1 70 ? 2.268 -8.883 -11.164 1 92.19 70 THR B O 1
ATOM 1429 N N . VAL B 1 71 ? 3.77 -9.18 -12.82 1 93.19 71 VAL B N 1
ATOM 1430 C CA . VAL B 1 71 ? 4.562 -8.047 -12.352 1 93.19 71 VAL B CA 1
ATOM 1431 C C . VAL B 1 71 ? 3.814 -6.742 -12.633 1 93.19 71 VAL B C 1
ATOM 1433 O O . VAL B 1 71 ? 3.684 -5.895 -11.742 1 93.19 71 VAL B O 1
ATOM 1436 N N . VAL B 1 72 ? 3.297 -6.637 -13.812 1 96.5 72 VAL B N 1
ATOM 1437 C CA . VAL B 1 72 ? 2.627 -5.41 -14.227 1 96.5 72 VAL B CA 1
ATOM 1438 C C . VAL B 1 72 ? 1.311 -5.258 -13.469 1 96.5 72 VAL B C 1
ATOM 1440 O O . VAL B 1 72 ? 1.038 -4.203 -12.891 1 96.5 72 VAL B O 1
ATOM 1443 N N . LEU B 1 73 ? 0.541 -6.297 -13.367 1 97.75 73 LEU B N 1
ATOM 1444 C CA . LEU B 1 73 ? -0.774 -6.195 -12.742 1 97.75 73 LEU B CA 1
ATOM 1445 C C . LEU B 1 73 ? -0.669 -6.348 -11.227 1 97.75 73 LEU B C 1
ATOM 1447 O O . LEU B 1 73 ? -1.396 -5.688 -10.484 1 97.75 73 LEU B O 1
ATOM 1451 N N . GLY B 1 74 ? 0.168 -7.23 -10.719 1 96.81 74 GLY B N 1
ATOM 1452 C CA . GLY B 1 74 ? 0.327 -7.445 -9.289 1 96.81 74 GLY B CA 1
ATOM 1453 C C . GLY B 1 74 ? 1.123 -6.348 -8.609 1 96.81 74 GLY B C 1
ATOM 1454 O O . GLY B 1 74 ? 0.586 -5.609 -7.781 1 96.81 74 GLY B O 1
ATOM 1455 N N . THR B 1 75 ? 2.377 -6.18 -9.062 1 93.62 75 THR B N 1
ATOM 1456 C CA . THR B 1 75 ? 3.275 -5.191 -8.477 1 93.62 75 THR B CA 1
ATOM 1457 C C . THR B 1 75 ? 2.848 -3.777 -8.852 1 93.62 75 THR B C 1
ATOM 1459 O O . THR B 1 75 ? 2.887 -2.869 -8.016 1 93.62 75 THR B O 1
ATOM 1462 N N . GLY B 1 76 ? 2.49 -3.619 -10.086 1 97.44 76 GLY B N 1
ATOM 1463 C CA . GLY B 1 76 ? 2.082 -2.295 -10.523 1 97.44 76 GLY B CA 1
ATOM 1464 C C . GLY B 1 76 ? 0.668 -1.936 -10.109 1 97.44 76 GLY B C 1
ATOM 1465 O O . GLY B 1 76 ? 0.471 -1.153 -9.172 1 97.44 76 GLY B O 1
ATOM 1466 N N . MET B 1 77 ? -0.33 -2.611 -10.656 1 98.56 77 MET B N 1
ATOM 1467 C CA . MET B 1 77 ? -1.716 -2.178 -10.5 1 98.56 77 MET B CA 1
ATOM 1468 C C . MET B 1 77 ? -2.215 -2.449 -9.078 1 98.56 77 MET B C 1
ATOM 1470 O O . MET B 1 77 ? -2.707 -1.543 -8.406 1 98.56 77 MET B O 1
ATOM 1474 N N . MET B 1 78 ? -2.072 -3.701 -8.594 1 98.56 78 MET B N 1
ATOM 1475 C CA . MET B 1 78 ? -2.549 -4 -7.242 1 98.56 78 MET B CA 1
ATOM 1476 C C . MET B 1 78 ? -1.726 -3.256 -6.199 1 98.56 78 MET B C 1
ATOM 1478 O O . MET B 1 78 ? -2.26 -2.82 -5.176 1 98.56 78 MET B O 1
ATOM 1482 N N . GLY B 1 79 ? -0.437 -3.127 -6.488 1 97.81 79 GLY B N 1
ATOM 1483 C CA . GLY B 1 79 ? 0.403 -2.33 -5.609 1 97.81 79 GLY B CA 1
ATOM 1484 C C . GLY B 1 79 ? -0.011 -0.872 -5.551 1 97.81 79 GLY B C 1
ATOM 1485 O O . GLY B 1 79 ? -0.025 -0.269 -4.473 1 97.81 79 GLY B O 1
ATOM 1486 N N . GLY B 1 80 ? -0.319 -0.301 -6.656 1 98.44 80 GLY B N 1
ATOM 1487 C CA . GLY B 1 80 ? -0.776 1.078 -6.703 1 98.44 80 GLY B CA 1
ATOM 1488 C C . GLY B 1 80 ? -2.18 1.262 -6.156 1 98.44 80 GLY B C 1
ATOM 1489 O O . GLY B 1 80 ? -2.52 2.334 -5.652 1 98.44 80 GLY B O 1
ATOM 1490 N N . PHE B 1 81 ? -2.967 0.241 -6.25 1 98.81 81 PHE B N 1
ATOM 1491 C CA . PHE B 1 81 ? -4.352 0.263 -5.797 1 98.81 81 PHE B CA 1
ATOM 1492 C C . PHE B 1 81 ? -4.43 0.151 -4.281 1 98.81 81 PHE B C 1
ATOM 1494 O O . PHE B 1 81 ? -5.316 0.736 -3.654 1 98.81 81 PHE B O 1
ATOM 1501 N N . THR B 1 82 ? -3.535 -0.595 -3.668 1 98.81 82 THR B N 1
ATOM 1502 C CA . THR B 1 82 ? -3.498 -0.72 -2.215 1 98.81 82 THR B CA 1
ATOM 1503 C C . THR B 1 82 ? -2.496 0.259 -1.612 1 98.81 82 THR B C 1
ATOM 1505 O O . THR B 1 82 ? -1.698 0.861 -2.334 1 98.81 82 THR B O 1
ATOM 1508 N N . THR B 1 83 ? -2.549 0.5 -0.382 1 98.69 83 THR B N 1
ATOM 1509 C CA . THR B 1 83 ? -1.617 1.412 0.271 1 98.69 83 THR B CA 1
ATOM 1510 C C . THR B 1 83 ? -1.382 0.998 1.721 1 98.69 83 THR B C 1
ATOM 1512 O O . THR B 1 83 ? -2.334 0.729 2.457 1 98.69 83 THR B O 1
ATOM 1515 N N . PHE B 1 84 ? -0.178 0.958 2.09 1 98.62 84 PHE B N 1
ATOM 1516 C CA . PHE B 1 84 ? 0.192 0.667 3.471 1 98.62 84 PHE B CA 1
ATOM 1517 C C . PHE B 1 84 ? 0.338 1.952 4.273 1 98.62 84 PHE B C 1
ATOM 1519 O O . PHE B 1 84 ? -0.049 2.006 5.445 1 98.62 84 PHE B O 1
ATOM 1526 N N . SER B 1 85 ? 0.918 3.008 3.723 1 98.5 85 SER B N 1
ATOM 1527 C CA . SER B 1 85 ? 1.209 4.246 4.438 1 98.5 85 SER B CA 1
ATOM 1528 C C . SER B 1 85 ? -0.066 4.887 4.977 1 98.5 85 SER B C 1
ATOM 1530 O O . SER B 1 85 ? -0.117 5.301 6.137 1 98.5 85 SER B O 1
ATOM 1532 N N . THR B 1 86 ? -1.143 4.949 4.078 1 97.31 86 THR B N 1
ATOM 1533 C CA . THR B 1 86 ? -2.4 5.535 4.527 1 97.31 86 THR B CA 1
ATOM 1534 C C . THR B 1 86 ? -3.021 4.695 5.641 1 97.31 86 THR B C 1
ATOM 1536 O O . THR B 1 86 ? -3.457 5.234 6.66 1 97.31 86 THR B O 1
ATOM 1539 N N . ALA B 1 87 ? -3.031 3.375 5.453 1 97.44 87 ALA B N 1
ATOM 1540 C CA . ALA B 1 87 ? -3.559 2.496 6.492 1 97.44 87 ALA B CA 1
ATOM 1541 C C . ALA B 1 87 ? -2.803 2.684 7.805 1 97.44 87 ALA B C 1
ATOM 1543 O O . ALA B 1 87 ? -3.408 2.73 8.875 1 97.44 87 ALA B O 1
ATOM 1544 N N . ASN B 1 88 ? -1.497 2.775 7.66 1 97.81 88 ASN B N 1
ATOM 1545 C CA . ASN B 1 88 ? -0.652 2.92 8.844 1 97.81 88 ASN B CA 1
ATOM 1546 C C . ASN B 1 88 ? -0.886 4.258 9.539 1 97.81 88 ASN B C 1
ATOM 1548 O O . ASN B 1 88 ? -0.949 4.324 10.766 1 97.81 88 ASN B O 1
ATOM 1552 N N . VAL B 1 89 ? -0.992 5.355 8.812 1 96.25 89 VAL B N 1
ATOM 1553 C CA . VAL B 1 89 ? -1.225 6.68 9.383 1 96.25 89 VAL B CA 1
ATOM 1554 C C . VAL B 1 89 ? -2.59 6.719 10.062 1 96.25 89 VAL B C 1
ATOM 1556 O O . VAL B 1 89 ? -2.754 7.363 11.102 1 96.25 89 VAL B O 1
ATOM 1559 N N . GLU B 1 90 ? -3.609 6.039 9.492 1 95.94 90 GLU B N 1
ATOM 1560 C CA . GLU B 1 90 ? -4.922 5.969 10.133 1 95.94 90 GLU B CA 1
ATOM 1561 C C . GLU B 1 90 ? -4.844 5.266 11.484 1 95.94 90 GLU B C 1
ATOM 1563 O O . GLU B 1 90 ? -5.48 5.691 12.445 1 95.94 90 GLU B O 1
ATOM 1568 N N . VAL B 1 91 ? -4.07 4.203 11.562 1 96.5 91 VAL B N 1
ATOM 1569 C CA . VAL B 1 91 ? -3.854 3.502 12.82 1 96.5 91 VAL B CA 1
ATOM 1570 C C . VAL B 1 91 ? -3.129 4.422 13.805 1 96.5 91 VAL B C 1
ATOM 1572 O O . VAL B 1 91 ? -3.535 4.543 14.961 1 96.5 91 VAL B O 1
ATOM 1575 N N . VAL B 1 92 ? -2.082 5.125 13.328 1 95.69 92 VAL B N 1
ATOM 1576 C CA . VAL B 1 92 ? -1.284 6.023 14.156 1 95.69 92 VAL B CA 1
ATOM 1577 C C . VAL B 1 92 ? -2.164 7.148 14.695 1 95.69 92 VAL B C 1
ATOM 1579 O O . VAL B 1 92 ? -2.064 7.52 15.867 1 95.69 92 VAL B O 1
ATOM 1582 N N . ARG B 1 93 ? -3.008 7.637 13.852 1 94.31 93 ARG B N 1
ATOM 1583 C CA . ARG B 1 93 ? -3.898 8.711 14.266 1 94.31 93 ARG B CA 1
ATOM 1584 C C . ARG B 1 93 ? -4.828 8.25 15.383 1 94.31 93 ARG B C 1
ATOM 1586 O O . ARG B 1 93 ? -5.07 8.992 16.344 1 94.31 93 ARG B O 1
ATOM 1593 N N . LEU B 1 94 ? -5.395 7.102 15.266 1 95.19 94 LEU B N 1
ATOM 1594 C CA . LEU B 1 94 ? -6.25 6.555 16.312 1 95.19 94 LEU B CA 1
ATOM 1595 C C . LEU B 1 94 ? -5.461 6.352 17.609 1 95.19 94 LEU B C 1
ATOM 1597 O O . LEU B 1 94 ? -5.957 6.652 18.688 1 95.19 94 LEU B O 1
ATOM 1601 N N . MET B 1 95 ? -4.223 5.883 17.469 1 94.69 95 MET B N 1
ATOM 1602 C CA . MET B 1 95 ? -3.367 5.68 18.625 1 94.69 95 MET B CA 1
ATOM 1603 C C . MET B 1 95 ? -3.092 7 19.344 1 94.69 95 MET B C 1
ATOM 1605 O O . MET B 1 95 ? -3.176 7.078 20.562 1 94.69 95 MET B O 1
ATOM 1609 N N . LEU B 1 96 ? -2.832 8.016 18.578 1 93.5 96 LEU B N 1
ATOM 1610 C CA . LEU B 1 96 ? -2.465 9.312 19.125 1 93.5 96 LEU B CA 1
ATOM 1611 C C . LEU B 1 96 ? -3.693 10.055 19.656 1 93.5 96 LEU B C 1
ATOM 1613 O O . LEU B 1 96 ? -3.572 10.977 20.469 1 93.5 96 LEU B O 1
ATOM 1617 N N . SER B 1 97 ? -4.883 9.68 19.203 1 94.5 97 SER B N 1
ATOM 1618 C CA . SER B 1 97 ? -6.121 10.32 19.641 1 94.5 97 SER B CA 1
ATOM 1619 C C . SER B 1 97 ? -6.664 9.672 20.906 1 94.5 97 SER B C 1
ATOM 1621 O O . SER B 1 97 ? -7.812 9.906 21.281 1 94.5 97 SER B O 1
ATOM 1623 N N . GLY B 1 98 ? -5.91 8.766 21.547 1 95.5 98 GLY B N 1
ATOM 1624 C CA . GLY B 1 98 ? -6.312 8.148 22.812 1 95.5 98 GLY B CA 1
ATOM 1625 C C . GLY B 1 98 ? -7.211 6.945 22.625 1 95.5 98 GLY B C 1
ATOM 1626 O O . GLY B 1 98 ? -7.926 6.547 23.547 1 95.5 98 GLY B O 1
ATOM 1627 N N . ARG B 1 99 ? -7.27 6.391 21.422 1 96.44 99 A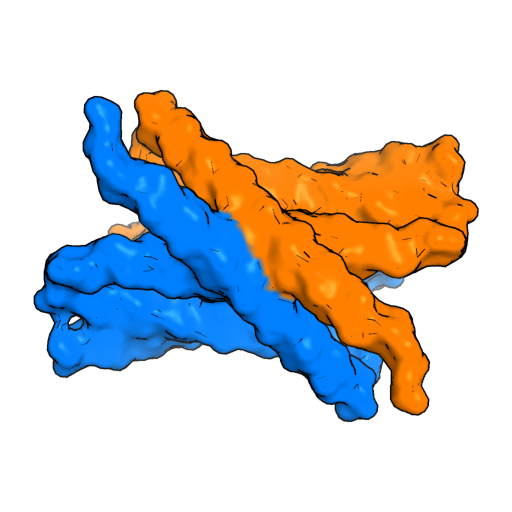RG B N 1
ATOM 1628 C CA . ARG B 1 99 ? -8.094 5.223 21.125 1 96.44 99 ARG B CA 1
ATOM 1629 C C . ARG B 1 99 ? -7.25 4.066 20.609 1 96.44 99 ARG B C 1
ATOM 1631 O O . ARG B 1 99 ? -7.535 3.508 19.547 1 96.44 99 ARG B O 1
ATOM 1638 N N . PRO B 1 100 ? -6.242 3.623 21.406 1 95.62 100 PRO B N 1
ATOM 1639 C CA . PRO B 1 100 ? -5.344 2.574 20.922 1 95.62 100 PRO B CA 1
ATOM 1640 C C . PRO B 1 100 ? -6.078 1.28 20.578 1 95.62 100 PRO B C 1
ATOM 1642 O O . PRO B 1 100 ? -5.68 0.567 19.641 1 95.62 100 PRO B O 1
ATOM 1645 N N . GLY B 1 101 ? -7.137 0.917 21.328 1 96.31 101 GLY B N 1
ATOM 1646 C CA . GLY B 1 101 ? -7.918 -0.265 21 1 96.31 101 GLY B CA 1
ATOM 1647 C C . GLY B 1 101 ? -8.523 -0.218 19.609 1 96.31 101 GLY B C 1
ATOM 1648 O O . GLY B 1 101 ? -8.516 -1.219 18.891 1 96.31 101 GLY B O 1
ATOM 1649 N N . ALA B 1 102 ? -9.039 0.938 19.234 1 95.88 102 ALA B N 1
ATOM 1650 C CA . ALA B 1 102 ? -9.609 1.118 17.906 1 95.88 102 ALA B CA 1
ATOM 1651 C C . ALA B 1 102 ? -8.539 1.003 16.828 1 95.88 102 ALA B C 1
ATOM 1653 O O . ALA B 1 102 ? -8.781 0.449 15.75 1 95.88 102 ALA B O 1
ATOM 1654 N N . GLY B 1 103 ? -7.332 1.579 17.062 1 96.19 103 GLY B N 1
ATOM 1655 C CA . GLY B 1 103 ? -6.23 1.475 16.125 1 96.19 103 GLY B CA 1
ATOM 1656 C C . GLY B 1 103 ? -5.785 0.045 15.883 1 96.19 103 GLY B C 1
ATOM 1657 O O . GLY B 1 103 ? -5.668 -0.389 14.734 1 96.19 103 GLY B O 1
ATOM 1658 N N . ILE B 1 104 ? -5.582 -0.634 17 1 94.94 104 ILE B N 1
ATOM 1659 C CA . ILE B 1 104 ? -5.18 -2.033 16.922 1 94.94 104 ILE B CA 1
ATOM 1660 C C . ILE B 1 104 ? -6.277 -2.85 16.234 1 94.94 104 ILE B C 1
ATOM 1662 O O . ILE B 1 104 ? -5.996 -3.701 15.398 1 94.94 104 ILE B O 1
ATOM 1666 N N . GLY B 1 105 ? -7.484 -2.656 16.656 1 96.06 105 GLY B N 1
ATOM 1667 C CA . GLY B 1 105 ? -8.602 -3.354 16.031 1 96.06 105 GLY B CA 1
ATOM 1668 C C . GLY B 1 105 ? -8.688 -3.139 14.539 1 96.06 105 GLY B C 1
ATOM 1669 O O . GLY B 1 105 ? -8.938 -4.082 13.781 1 96.06 105 GLY B O 1
ATOM 1670 N N . LEU B 1 106 ? -8.477 -1.936 14.078 1 96.19 106 LEU B N 1
ATOM 1671 C CA . LEU B 1 106 ? -8.5 -1.607 12.656 1 96.19 106 LEU B CA 1
ATOM 1672 C C . LEU B 1 106 ? -7.406 -2.357 11.906 1 96.19 106 LEU B C 1
ATOM 1674 O O . LEU B 1 106 ? -7.656 -2.922 10.836 1 96.19 106 LEU B O 1
ATOM 1678 N N . ASP B 1 107 ? -6.207 -2.281 12.43 1 95.25 107 ASP B N 1
ATOM 1679 C CA . ASP B 1 107 ? -5.078 -2.961 11.797 1 95.25 107 ASP B CA 1
ATOM 1680 C C . ASP B 1 107 ? -5.328 -4.461 11.695 1 95.25 107 ASP B C 1
ATOM 1682 O O . ASP B 1 107 ? -5.148 -5.055 10.625 1 95.25 107 ASP B O 1
ATOM 1686 N N . VAL B 1 108 ? -5.742 -5.062 12.789 1 95.31 108 VAL B N 1
ATOM 1687 C CA . VAL B 1 108 ? -5.977 -6.504 12.844 1 95.31 108 VAL B CA 1
ATOM 1688 C C . VAL B 1 108 ? -7.121 -6.875 11.906 1 95.31 108 VAL B C 1
ATOM 1690 O O . VAL B 1 108 ? -7.027 -7.855 11.164 1 95.31 108 VAL B O 1
ATOM 1693 N N . ALA B 1 109 ? -8.164 -6.156 11.969 1 97.25 109 ALA B N 1
ATOM 1694 C CA . ALA B 1 109 ? -9.305 -6.441 11.094 1 97.25 109 ALA B CA 1
ATOM 1695 C C . ALA B 1 109 ? -8.906 -6.363 9.625 1 97.25 109 ALA B C 1
ATOM 1697 O O . ALA B 1 109 ? -9.281 -7.223 8.828 1 97.25 109 ALA B O 1
ATOM 1698 N N . THR B 1 110 ? -8.195 -5.309 9.258 1 97.88 110 THR B N 1
ATOM 1699 C CA . THR B 1 110 ? -7.777 -5.148 7.871 1 97.88 110 THR B CA 1
ATOM 1700 C C . THR B 1 110 ? -6.875 -6.305 7.441 1 97.88 110 THR B C 1
ATOM 1702 O O . THR B 1 110 ? -7.066 -6.883 6.371 1 97.88 110 THR B O 1
ATOM 1705 N N . LEU B 1 111 ? -5.879 -6.629 8.336 1 96.62 111 LEU B N 1
ATOM 1706 C CA . LEU B 1 111 ? -4.941 -7.703 8.031 1 96.62 111 LEU B CA 1
ATOM 1707 C C . LEU B 1 111 ? -5.676 -9.023 7.844 1 96.62 111 LEU B C 1
ATOM 1709 O O . LEU B 1 111 ? -5.418 -9.75 6.879 1 96.62 111 LEU B O 1
ATOM 1713 N N . VAL B 1 112 ? -6.555 -9.344 8.719 1 97.62 112 VAL B N 1
ATOM 1714 C CA . VAL B 1 112 ? -7.234 -10.633 8.727 1 97.62 112 VAL B CA 1
ATOM 1715 C C . VAL B 1 112 ? -8.18 -10.727 7.527 1 97.62 112 VAL B C 1
ATOM 1717 O O . VAL B 1 112 ? -8.164 -11.719 6.797 1 97.62 112 VAL B O 1
ATOM 1720 N N . VAL B 1 113 ? -9.008 -9.734 7.312 1 98.69 113 VAL B N 1
ATOM 1721 C CA . VAL B 1 113 ? -9.977 -9.773 6.223 1 98.69 113 VAL B CA 1
ATOM 1722 C C . VAL B 1 113 ? -9.25 -9.75 4.879 1 98.69 113 VAL B C 1
ATOM 1724 O O . VAL B 1 113 ? -9.594 -10.5 3.967 1 98.69 113 VAL B O 1
ATOM 1727 N N . ALA B 1 114 ? -8.266 -8.906 4.711 1 98.75 114 ALA B N 1
ATOM 1728 C CA . ALA B 1 114 ? -7.48 -8.859 3.482 1 98.75 114 ALA B CA 1
ATOM 1729 C C . ALA B 1 114 ? -6.703 -10.156 3.277 1 98.75 114 ALA B C 1
ATOM 1731 O O . ALA B 1 114 ? -6.531 -10.609 2.145 1 98.75 114 ALA B O 1
ATOM 1732 N N . GLY B 1 115 ? -6.109 -10.672 4.395 1 98.44 115 GLY B N 1
ATOM 1733 C CA . GLY B 1 115 ? -5.445 -11.961 4.293 1 98.44 115 GLY B CA 1
ATOM 1734 C C . GLY B 1 115 ? -6.359 -13.07 3.812 1 98.44 115 GLY B C 1
ATOM 1735 O O . GLY B 1 115 ? -5.977 -13.867 2.953 1 98.44 115 GLY B O 1
ATOM 1736 N N . ALA B 1 116 ? -7.566 -13.156 4.375 1 98.62 116 ALA B N 1
ATOM 1737 C CA . ALA B 1 116 ? -8.555 -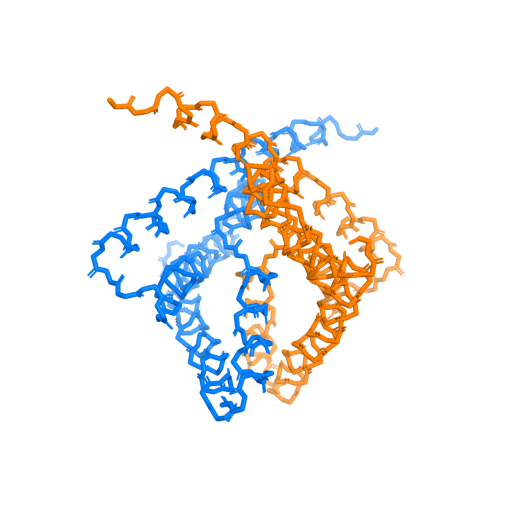14.133 3.922 1 98.62 116 ALA B CA 1
ATOM 1738 C C . ALA B 1 116 ? -8.898 -13.922 2.449 1 98.62 116 ALA B C 1
ATOM 1740 O O . ALA B 1 116 ? -9.055 -14.891 1.698 1 98.62 116 ALA B O 1
ATOM 1741 N N . ALA B 1 117 ? -9.047 -12.695 2.055 1 98.81 117 ALA B N 1
ATOM 1742 C CA . ALA B 1 117 ? -9.32 -12.375 0.657 1 98.81 117 ALA B CA 1
ATOM 1743 C C . ALA B 1 117 ? -8.172 -12.82 -0.245 1 98.81 117 ALA B C 1
ATOM 1745 O O . ALA B 1 117 ? -8.398 -13.336 -1.341 1 98.81 117 ALA B O 1
ATOM 1746 N N . ALA B 1 118 ? -6.938 -12.531 0.183 1 98.5 118 ALA B N 1
ATOM 1747 C CA . ALA B 1 118 ? -5.77 -12.977 -0.571 1 98.5 118 ALA B CA 1
ATOM 1748 C C . ALA B 1 118 ? -5.773 -14.492 -0.745 1 98.5 118 ALA B C 1
ATOM 1750 O O . ALA B 1 118 ? -5.496 -15 -1.835 1 98.5 118 ALA B O 1
ATOM 1751 N N . VAL B 1 119 ? -6.062 -15.227 0.342 1 98.19 119 VAL B N 1
ATOM 1752 C CA . VAL B 1 119 ? -6.102 -16.688 0.308 1 98.19 119 VAL B CA 1
ATOM 1753 C C . VAL B 1 119 ? -7.195 -17.156 -0.65 1 98.19 119 VAL B C 1
ATOM 1755 O O . VAL B 1 119 ? -6.988 -18.094 -1.428 1 98.19 119 VAL B O 1
ATOM 1758 N N . LEU B 1 120 ? -8.352 -16.531 -0.55 1 98.44 120 LEU B N 1
ATOM 1759 C CA . LEU B 1 120 ? -9.438 -16.875 -1.469 1 98.44 120 LEU B CA 1
ATOM 1760 C C . LEU B 1 120 ? -9.008 -16.656 -2.916 1 98.44 120 LEU B C 1
ATOM 1762 O O . LEU B 1 120 ? -9.289 -17.484 -3.783 1 98.44 120 LEU B O 1
ATOM 1766 N N . GLY B 1 121 ? -8.406 -15.477 -3.184 1 98.06 121 GLY B N 1
ATOM 1767 C CA . GLY B 1 121 ? -7.875 -15.227 -4.516 1 98.06 121 GLY B CA 1
ATOM 1768 C C . GLY B 1 121 ? -6.883 -16.281 -4.969 1 98.06 121 GLY B C 1
ATOM 1769 O O . GLY B 1 121 ? -6.965 -16.766 -6.102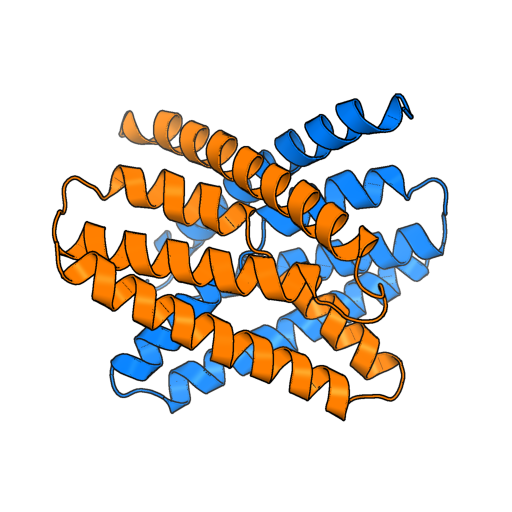 1 98.06 121 GLY B O 1
ATOM 1770 N N . LEU B 1 122 ? -5.945 -16.594 -4.121 1 95.94 122 LEU B N 1
ATOM 1771 C CA . LEU B 1 122 ? -4.945 -17.609 -4.414 1 95.94 122 LEU B CA 1
ATOM 1772 C C . LEU B 1 122 ? -5.613 -18.938 -4.781 1 95.94 122 LEU B C 1
ATOM 1774 O O . LEU B 1 122 ? -5.211 -19.594 -5.746 1 95.94 122 LEU B O 1
ATOM 1778 N N . PHE B 1 123 ? -6.578 -19.359 -3.988 1 95.88 123 PHE B N 1
ATOM 1779 C CA . PHE B 1 123 ? -7.305 -20.609 -4.211 1 95.88 123 PHE B CA 1
ATOM 1780 C C . PHE B 1 123 ? -8.023 -20.578 -5.555 1 95.88 123 PHE B C 1
ATOM 1782 O O . PHE B 1 123 ? -7.906 -21.516 -6.344 1 95.88 123 PHE B O 1
ATOM 1789 N N . LEU B 1 124 ? -8.758 -19.562 -5.879 1 96.94 124 LEU B N 1
ATOM 1790 C CA . LEU B 1 124 ? -9.523 -19.453 -7.117 1 96.94 124 LEU B CA 1
ATOM 1791 C C . LEU B 1 124 ? -8.594 -19.406 -8.328 1 96.94 124 LEU B C 1
ATOM 1793 O O . LEU B 1 124 ? -8.891 -20 -9.367 1 96.94 124 LEU B O 1
ATOM 1797 N N . GLY B 1 125 ? -7.512 -18.609 -8.219 1 94.75 125 GLY B N 1
ATOM 1798 C CA . GLY B 1 125 ? -6.543 -18.562 -9.297 1 94.75 125 GLY B CA 1
ATOM 1799 C C . GLY B 1 125 ? -5.906 -19.906 -9.594 1 94.75 125 GLY B C 1
ATOM 1800 O O . GLY B 1 125 ? -5.59 -20.203 -10.742 1 94.75 125 GLY B O 1
ATOM 1801 N N . GLY B 1 126 ? -5.641 -20.672 -8.578 1 92.25 126 GLY B N 1
ATOM 1802 C CA . GLY B 1 126 ? -5.023 -21.984 -8.703 1 92.25 126 GLY B CA 1
ATOM 1803 C C . GLY B 1 126 ? -5.957 -23.031 -9.289 1 92.25 126 GLY B C 1
ATOM 1804 O O . GLY B 1 126 ? -5.52 -24.109 -9.672 1 92.25 126 GLY B O 1
ATOM 1805 N N . LEU B 1 127 ? -7.27 -22.75 -9.359 1 92.12 127 LEU B N 1
ATOM 1806 C CA . LEU B 1 127 ? -8.242 -23.672 -9.922 1 92.12 127 LEU B CA 1
ATOM 1807 C C . LEU B 1 127 ? -8.188 -23.656 -11.453 1 92.12 127 LEU B C 1
ATOM 1809 O O . LEU B 1 127 ? -8.836 -24.469 -12.109 1 92.12 127 LEU B O 1
ATOM 1813 N N . TRP B 1 128 ? -7.469 -22.766 -12.016 1 82.69 128 TRP B N 1
ATOM 1814 C CA . TRP B 1 128 ? -7.414 -22.641 -13.469 1 82.69 128 TRP B CA 1
ATOM 1815 C C . TRP B 1 128 ? -6.121 -23.25 -14.016 1 82.69 128 TRP B C 1
ATOM 1817 O O . TRP B 1 128 ? -5.09 -23.234 -13.336 1 82.69 128 TRP B O 1
#

Secondary structure (DSSP, 8-state):
--THHHHHHHHHHHHHHHHHHHHHHHHHHHHHHS-TTS-HHHHHHHHHHHHHHHHHHHHHHH-GGGHHHHIIIIIIIIHHHS-SHHHHHHHHHHHHTT-HHHHHHHHHHHHHHHHHHHHHHHHHHHT-/--THHHHHHHHHHHHHHHHHHHHHHHHHHHHHHS-TTS-HHHHHHHHHHHHHHHHHHHHHHH-GGGHHHHIIIIIIIIHHHS-HHHHHHHHHHHHHTT-HHHHHHHHHHHHHHHHHHHHHHHHHHHT-

Radius of gyration: 17.35 Å; Cα contacts (8 Å, |Δi|>4): 512; chains: 2; bounding box: 43×49×46 Å

Organism: Propionibacterium freudenreichii subsp. shermanii (strain ATCC 9614 / DSM 4902 / CIP 103027 / NCIMB 8099 / CIRM-BIA1) (NCBI:txid754252)

Foldseek 3Di:
DPPLPVVLVVLLVVLLVQLLVVLVVQLVVVVVPDPPLDSVSLLVQLQVLLLVLLLLLLLCVVPVVCVSVSCSNNVRNSVSNHDDVVLQVSLVVCVVVVNNVVSVVSVVVSCVSSVVSSPVSNVNNNVD/DPPLVVVLVVLLVVLLVQLLVVLVVQLVVVVVPDPPLDSVSLLVQLLVLLLVLLLLLLLCVVPVVCVSVSCSNNVRNSVSNHDDVVLQVSLVVCVVVVNNVVSVVSVVVSCVSSVVSSPVSNVNNNVD